Protein AF-A0A1C5AX28-F1 (afdb_monomer_lite)

Sequence (185 aa):
MPEDRDIGVVEARELLSVLYGYEPYMVCTLDAEWNLTACNYAFEQVMDTAAPQLRRPPVNMLRLVLHPRGLADRVHNIGEVHGHMLGQLRSRIRTAPTESLLALEREISAYRLSHPAMSAPRPALLPVHLWIDSVLLRLSSVAIRLGNGWDGAAVGPTLECLLPADDETRRFLLRRGTSGGDVGT

Organism: NCBI:txid121616

pLDDT: mean 85.3, std 17.87, range [34.56, 98.31]

InterPro domains:
  IPR041413 MmyB-like transcription regulator ligand binding [PF17765] (14-107)

Radius of gyration: 17.22 Å; chains: 1; bounding box: 33×53×48 Å

Foldseek 3Di:
DPPVVVVVVVVVVVVQVVQQVQPPWWKFKAAPQQFTPGTDPNNVVLQVQADVVCVPPSNHPLCQCQAPSHQQVFWPPNLAVLLQVLVVLVVSCVVPNDPSSVVVSVVSVPHDHPDHRDNDDNDPWRWTFGDDPNDTFTWTWDWDQDDDVPPPDSNGIIMITTHGPDPVNVVVSVVVRVVPPPDDD

Structure (mmCIF, N/CA/C/O backbone):
data_AF-A0A1C5AX28-F1
#
_entry.id   AF-A0A1C5AX28-F1
#
loop_
_atom_site.group_PDB
_atom_site.id
_atom_site.type_symbol
_atom_site.label_atom_id
_atom_site.label_alt_id
_atom_site.label_comp_id
_atom_site.label_asym_id
_atom_site.label_entity_id
_atom_site.label_seq_id
_atom_site.pdbx_PDB_ins_code
_atom_site.Cartn_x
_atom_site.Cartn_y
_atom_site.Cartn_z
_atom_site.occupancy
_atom_site.B_iso_or_equiv
_atom_site.auth_seq_id
_atom_site.auth_comp_id
_atom_site.auth_asym_id
_atom_site.auth_atom_id
_atom_site.pdbx_PDB_model_num
ATOM 1 N N . MET A 1 1 ? -11.382 34.338 13.162 1.00 35.38 1 MET A N 1
ATOM 2 C CA . MET A 1 1 ? -9.952 34.334 12.803 1.00 35.38 1 MET A CA 1
ATOM 3 C C . MET A 1 1 ? -9.811 33.570 11.492 1.00 35.38 1 MET A C 1
ATOM 5 O O . MET A 1 1 ? -10.209 32.413 11.484 1.00 35.38 1 MET A O 1
ATOM 9 N N . PRO A 1 2 ? -9.394 34.202 10.381 1.00 38.56 2 PRO A N 1
ATOM 10 C CA . PRO A 1 2 ? -9.333 33.563 9.059 1.00 38.56 2 PRO A CA 1
ATOM 11 C C . PRO A 1 2 ? -8.053 32.745 8.800 1.00 38.56 2 PRO A C 1
ATOM 13 O O . PRO A 1 2 ? -7.956 32.115 7.756 1.00 38.56 2 PRO A O 1
ATOM 16 N N . GLU A 1 3 ? -7.090 32.735 9.725 1.00 37.59 3 GLU A N 1
ATOM 17 C CA . GLU A 1 3 ? -5.727 32.234 9.477 1.00 37.59 3 GLU A CA 1
ATOM 18 C C . GLU A 1 3 ? -5.598 30.696 9.483 1.00 37.59 3 GLU A C 1
ATOM 20 O O . GLU A 1 3 ? -4.753 30.157 8.776 1.00 37.59 3 GLU A O 1
ATOM 25 N N . ASP A 1 4 ? -6.493 29.963 10.157 1.00 34.56 4 ASP A N 1
ATOM 26 C CA . ASP A 1 4 ? -6.453 28.485 10.194 1.00 34.56 4 ASP A CA 1
ATOM 27 C C . ASP A 1 4 ? -6.803 27.816 8.852 1.00 34.56 4 ASP A C 1
ATOM 29 O O . ASP A 1 4 ? -6.437 26.665 8.609 1.00 34.56 4 ASP A O 1
ATOM 33 N N . ARG A 1 5 ? -7.519 28.511 7.955 1.00 35.44 5 ARG A N 1
ATOM 34 C CA . ARG A 1 5 ? -7.892 27.941 6.648 1.00 35.44 5 ARG A CA 1
ATOM 35 C C . ARG A 1 5 ? -6.739 27.941 5.653 1.00 35.44 5 ARG A C 1
ATOM 37 O O . ARG A 1 5 ? -6.650 27.002 4.869 1.00 35.44 5 ARG A O 1
ATOM 44 N N . ASP A 1 6 ? -5.867 28.945 5.695 1.00 35.62 6 ASP A N 1
ATOM 45 C CA . ASP A 1 6 ? -4.734 29.032 4.769 1.00 35.62 6 ASP A CA 1
ATOM 46 C C . ASP A 1 6 ? -3.587 28.102 5.188 1.00 35.62 6 ASP A C 1
ATOM 48 O O . ASP A 1 6 ? -2.940 27.520 4.320 1.00 35.62 6 ASP A O 1
ATOM 52 N N . ILE A 1 7 ? -3.392 27.860 6.493 1.00 40.22 7 ILE A N 1
ATOM 53 C CA . ILE A 1 7 ? -2.372 26.923 7.002 1.00 40.22 7 ILE A CA 1
ATOM 54 C C . ILE A 1 7 ? -2.673 25.487 6.542 1.00 40.22 7 ILE A C 1
ATOM 56 O O . ILE A 1 7 ? -1.808 24.838 5.957 1.00 40.22 7 ILE A O 1
ATOM 60 N N . GLY A 1 8 ? -3.923 25.022 6.679 1.00 50.44 8 GLY A N 1
ATOM 61 C CA . GLY A 1 8 ? -4.314 23.684 6.213 1.00 50.44 8 GLY A CA 1
ATOM 62 C C . GLY A 1 8 ? -4.251 23.503 4.687 1.00 50.44 8 GLY A C 1
ATOM 63 O O . GLY A 1 8 ? -4.015 22.399 4.199 1.00 50.44 8 GLY A O 1
ATOM 64 N N . VAL A 1 9 ? -4.429 24.580 3.911 1.00 51.62 9 VAL A N 1
ATOM 65 C CA . VAL A 1 9 ? -4.340 24.552 2.438 1.00 51.62 9 VAL A CA 1
ATOM 66 C C . VAL A 1 9 ? -2.885 24.588 1.955 1.00 51.62 9 VAL A C 1
ATOM 68 O O . VAL A 1 9 ? -2.547 23.903 0.985 1.00 51.62 9 VAL A O 1
ATOM 71 N N . VAL A 1 10 ? -2.009 25.345 2.622 1.00 49.34 10 VAL A N 1
ATOM 72 C CA . VAL A 1 10 ? -0.570 25.380 2.312 1.00 49.34 10 VAL A CA 1
ATOM 73 C C . VAL A 1 10 ? 0.082 24.032 2.626 1.00 49.34 10 VAL A C 1
ATOM 75 O O . VAL A 1 10 ? 0.765 23.495 1.752 1.00 49.34 10 VAL A O 1
ATOM 78 N N . GLU A 1 11 ? -0.225 23.427 3.780 1.00 67.62 11 GLU A N 1
ATOM 79 C CA . GLU A 1 11 ? 0.232 22.072 4.130 1.00 67.62 11 GLU A CA 1
ATOM 80 C C . GLU A 1 11 ? -0.248 21.023 3.112 1.00 67.62 11 GLU A C 1
ATOM 82 O O . GLU A 1 11 ? 0.525 20.161 2.688 1.00 67.62 11 GLU A O 1
ATOM 87 N N . ALA A 1 12 ? -1.497 21.126 2.642 1.00 74.94 12 ALA A N 1
ATOM 88 C CA . ALA A 1 12 ? -2.027 20.229 1.616 1.00 74.94 12 ALA A CA 1
ATOM 89 C C . ALA A 1 12 ? -1.292 20.369 0.271 1.00 74.94 12 ALA A C 1
ATOM 91 O O . ALA A 1 12 ? -1.006 19.367 -0.387 1.00 74.94 12 ALA A O 1
ATOM 92 N N . ARG A 1 13 ? -0.944 21.592 -0.150 1.00 77.88 13 ARG A N 1
ATOM 93 C CA . ARG A 1 13 ? -0.223 21.827 -1.414 1.00 77.88 13 ARG A CA 1
ATOM 94 C C . ARG A 1 13 ? 1.226 21.342 -1.355 1.00 77.88 13 ARG A C 1
ATOM 96 O O . ARG A 1 13 ? 1.717 20.756 -2.323 1.00 77.88 13 ARG A O 1
ATOM 103 N N . GLU A 1 14 ? 1.916 21.595 -0.249 1.00 83.88 14 GLU A N 1
ATOM 104 C CA . GLU A 1 14 ? 3.281 21.107 -0.034 1.00 83.88 14 GLU A CA 1
ATOM 105 C C . GLU A 1 14 ? 3.310 19.581 -0.002 1.00 83.88 14 GLU A C 1
ATOM 107 O O . GLU A 1 14 ? 4.140 18.970 -0.679 1.00 83.88 14 GLU A O 1
ATOM 112 N N . LEU A 1 15 ? 2.336 18.959 0.670 1.00 85.50 15 LEU A N 1
ATOM 113 C CA . LEU A 1 15 ? 2.196 17.510 0.673 1.00 85.50 15 LEU A CA 1
ATOM 114 C C . LEU A 1 15 ? 1.981 16.951 -0.738 1.00 85.50 15 LEU A C 1
ATOM 116 O O . LEU A 1 15 ? 2.663 16.005 -1.126 1.00 85.50 15 LEU A O 1
ATOM 120 N N . LEU A 1 16 ? 1.086 17.546 -1.530 1.00 87.69 16 LEU A N 1
ATOM 121 C CA . LEU A 1 16 ? 0.880 17.136 -2.922 1.00 87.69 16 LEU A CA 1
ATOM 122 C C . LEU A 1 16 ? 2.162 17.274 -3.752 1.00 87.69 16 LEU A C 1
ATOM 124 O O . LEU A 1 16 ? 2.472 16.396 -4.550 1.00 87.69 16 LEU A O 1
ATOM 128 N N . SER A 1 17 ? 2.941 18.333 -3.529 1.00 89.44 17 SER A N 1
ATOM 129 C CA . SER A 1 17 ? 4.216 18.546 -4.227 1.00 89.44 17 SER A CA 1
ATOM 130 C C . SER A 1 17 ? 5.235 17.458 -3.879 1.00 89.44 17 SER A C 1
ATOM 132 O O . SER A 1 17 ? 5.924 16.952 -4.763 1.00 89.44 17 SER A O 1
ATOM 134 N N . VAL A 1 18 ? 5.289 17.044 -2.608 1.00 90.12 18 VAL A N 1
ATOM 135 C CA . VAL A 1 18 ? 6.092 15.895 -2.171 1.00 90.12 18 VAL A CA 1
ATOM 136 C C . VAL A 1 18 ? 5.608 14.616 -2.851 1.00 90.12 18 VAL A C 1
ATOM 138 O O . VAL A 1 18 ? 6.428 13.905 -3.422 1.00 90.12 18 VAL A O 1
ATOM 141 N N . LEU A 1 19 ? 4.301 14.337 -2.845 1.00 93.12 19 LEU A N 1
ATOM 142 C CA . LEU A 1 19 ? 3.732 13.128 -3.451 1.00 93.12 19 LEU A CA 1
ATOM 143 C C . LEU A 1 19 ? 4.041 13.033 -4.952 1.00 93.12 19 LEU A C 1
ATOM 145 O O . LEU A 1 19 ? 4.519 12.000 -5.421 1.00 93.12 19 LEU A O 1
ATOM 149 N N . TYR A 1 20 ? 3.842 14.116 -5.704 1.00 92.81 20 TYR A N 1
ATOM 150 C CA . TYR A 1 20 ? 4.175 14.147 -7.129 1.00 92.81 20 TYR A CA 1
ATOM 151 C C . TYR A 1 20 ? 5.685 14.102 -7.389 1.00 92.81 20 TYR A C 1
ATOM 153 O O . TYR A 1 20 ? 6.109 13.570 -8.410 1.00 92.81 20 TYR A O 1
ATOM 161 N N . GLY A 1 21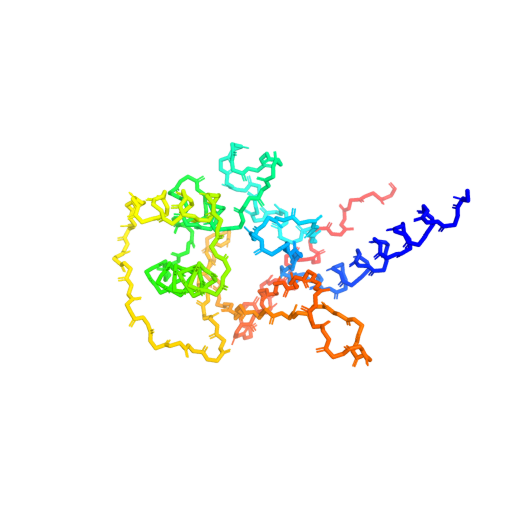 ? 6.515 14.573 -6.453 1.00 93.25 21 GLY A N 1
ATOM 162 C CA . GLY A 1 21 ? 7.972 14.443 -6.532 1.00 93.25 21 GLY A CA 1
ATOM 163 C C . GLY A 1 21 ? 8.481 12.995 -6.506 1.00 93.25 21 GLY A C 1
ATOM 164 O O . GLY A 1 21 ? 9.611 12.746 -6.924 1.00 93.25 21 GLY A O 1
ATOM 165 N N . TYR A 1 22 ? 7.665 12.038 -6.048 1.00 94.62 22 TYR A N 1
ATOM 166 C CA . TYR A 1 22 ? 7.986 10.606 -6.091 1.00 94.62 22 TYR A CA 1
ATOM 167 C C . TYR A 1 22 ? 7.623 9.932 -7.415 1.00 94.62 22 TYR A C 1
ATOM 169 O O . TYR A 1 22 ? 8.024 8.786 -7.616 1.00 94.62 22 TYR A O 1
ATOM 177 N N . GLU A 1 23 ? 6.893 10.593 -8.318 1.00 94.69 23 GLU A N 1
ATOM 178 C CA . GLU A 1 23 ? 6.564 10.011 -9.621 1.00 94.69 23 GLU A CA 1
ATOM 179 C C . GLU A 1 23 ? 7.842 9.577 -10.373 1.00 94.69 23 GLU A C 1
ATOM 181 O O . GLU A 1 23 ? 8.846 10.297 -10.366 1.00 94.69 23 GLU A O 1
ATOM 186 N N . PRO A 1 24 ? 7.849 8.399 -11.030 1.00 95.9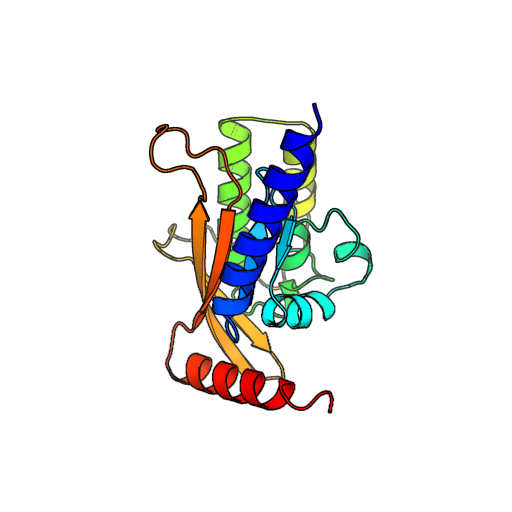4 24 PRO A N 1
ATOM 187 C CA . PRO A 1 24 ? 6.732 7.471 -11.245 1.00 95.94 24 PRO A CA 1
ATOM 188 C C . PRO A 1 24 ? 6.630 6.336 -10.212 1.00 95.94 24 PRO A C 1
ATOM 190 O O . PRO A 1 24 ? 6.077 5.270 -10.494 1.00 95.94 24 PRO A O 1
ATOM 193 N N . TYR A 1 25 ? 7.224 6.503 -9.032 1.00 96.56 25 TYR A N 1
ATOM 194 C CA . TYR A 1 25 ? 7.082 5.552 -7.935 1.00 96.56 25 TYR A CA 1
ATOM 195 C C . TYR A 1 25 ? 5.790 5.823 -7.176 1.00 96.56 25 TYR A C 1
ATOM 197 O O . TYR A 1 25 ? 5.351 6.961 -7.056 1.00 96.56 25 TYR A O 1
ATOM 205 N N . MET A 1 26 ? 5.169 4.770 -6.658 1.00 97.19 26 MET A N 1
ATOM 206 C CA . MET A 1 26 ? 3.890 4.899 -5.968 1.00 97.19 26 MET A CA 1
ATOM 207 C C . MET A 1 26 ? 4.114 5.437 -4.558 1.00 97.19 26 MET A C 1
ATOM 209 O O . MET A 1 26 ? 4.931 4.897 -3.805 1.00 97.19 26 MET A O 1
ATOM 213 N N . VAL A 1 27 ? 3.356 6.466 -4.191 1.00 97.00 27 VAL A N 1
ATOM 214 C CA . VAL A 1 27 ? 3.376 7.013 -2.837 1.00 97.00 27 VAL A CA 1
ATOM 215 C C . VAL A 1 27 ? 1.995 7.493 -2.408 1.00 97.00 27 VAL A C 1
ATOM 217 O O . VAL A 1 27 ? 1.205 8.005 -3.206 1.00 97.00 27 VAL A O 1
ATOM 220 N N . CYS A 1 28 ? 1.707 7.349 -1.121 1.00 95.88 28 CYS A N 1
ATOM 221 C CA . CYS A 1 28 ? 0.507 7.899 -0.516 1.00 95.88 28 CYS A CA 1
ATOM 222 C C . CYS A 1 28 ? 0.719 8.325 0.932 1.00 95.88 28 CYS A C 1
ATOM 224 O O . CYS A 1 28 ? 1.677 7.904 1.575 1.00 95.88 28 CYS A O 1
ATOM 226 N N . THR A 1 29 ? -0.214 9.102 1.471 1.00 95.75 29 THR A N 1
ATOM 227 C CA . THR A 1 29 ? -0.307 9.383 2.900 1.00 95.75 29 THR A CA 1
ATOM 228 C C . THR A 1 29 ? -1.478 8.675 3.554 1.00 95.75 29 THR A C 1
ATOM 230 O O . THR A 1 29 ? -2.569 8.576 2.991 1.00 95.75 29 THR A O 1
ATOM 233 N N . LEU A 1 30 ? -1.244 8.219 4.781 1.00 94.19 30 LEU A N 1
ATOM 234 C CA . LEU A 1 30 ? -2.193 7.495 5.612 1.00 94.19 30 LEU A CA 1
ATOM 235 C C . LEU A 1 30 ? -2.372 8.190 6.962 1.00 94.19 30 LEU A C 1
ATOM 237 O O . LEU A 1 30 ? -1.402 8.673 7.555 1.00 94.19 30 LEU A O 1
ATOM 241 N N . ASP A 1 31 ? -3.597 8.188 7.479 1.00 91.12 31 ASP A N 1
ATOM 242 C CA . ASP A 1 31 ? -3.873 8.556 8.866 1.00 91.12 31 ASP A CA 1
ATOM 243 C C . ASP A 1 31 ? -3.452 7.445 9.859 1.00 91.12 31 ASP A C 1
ATOM 245 O O . ASP A 1 31 ? -2.845 6.430 9.504 1.00 91.12 31 ASP A O 1
ATOM 249 N N . ALA A 1 32 ? -3.762 7.636 11.145 1.00 86.88 32 ALA A N 1
ATOM 250 C CA . ALA A 1 32 ? -3.421 6.682 12.202 1.00 86.88 32 ALA A CA 1
ATOM 251 C C . ALA A 1 32 ? -4.222 5.360 12.165 1.00 86.88 32 ALA A C 1
ATOM 253 O O . ALA A 1 32 ? -3.860 4.426 12.885 1.00 86.88 32 ALA A O 1
ATOM 254 N N . GLU A 1 33 ? -5.290 5.284 11.366 1.00 90.88 33 GLU A N 1
ATOM 255 C CA . GLU A 1 33 ? -6.139 4.104 11.154 1.00 90.88 33 GLU A CA 1
ATOM 256 C C . GLU A 1 33 ? -5.964 3.505 9.744 1.00 90.88 33 GLU A C 1
ATOM 258 O O . GLU A 1 33 ? -6.761 2.664 9.321 1.00 90.88 33 GLU A O 1
ATOM 263 N N . TRP A 1 34 ? -4.882 3.869 9.042 1.00 95.06 34 TRP A N 1
ATOM 264 C CA . TRP A 1 34 ? -4.566 3.431 7.677 1.00 95.06 34 TRP A CA 1
ATOM 265 C C . TRP A 1 34 ? -5.564 3.902 6.610 1.00 95.06 34 TRP A C 1
ATOM 267 O O . TRP A 1 34 ? -5.646 3.294 5.540 1.00 95.06 34 TRP A O 1
ATOM 277 N N . ASN A 1 35 ? -6.319 4.973 6.850 1.00 95.38 35 ASN A N 1
ATOM 278 C CA . ASN A 1 35 ? -7.127 5.576 5.795 1.00 95.38 35 ASN A CA 1
ATOM 279 C C . ASN A 1 35 ? -6.263 6.494 4.934 1.00 95.38 35 ASN A C 1
ATOM 281 O O . ASN A 1 35 ? -5.484 7.298 5.444 1.00 95.38 35 ASN A O 1
ATOM 285 N N . LEU A 1 36 ? -6.423 6.361 3.622 1.00 95.31 36 LEU A N 1
ATOM 286 C CA . LEU A 1 36 ? -5.784 7.186 2.613 1.00 95.31 36 LEU A CA 1
ATOM 287 C C . LEU A 1 36 ? -6.237 8.639 2.765 1.00 95.31 36 LEU A C 1
ATOM 289 O O . LEU A 1 36 ? -7.436 8.920 2.717 1.00 95.31 36 LEU A O 1
ATOM 293 N N . THR A 1 37 ? -5.280 9.550 2.924 1.00 93.75 37 THR A N 1
ATOM 294 C CA . THR A 1 37 ? -5.542 10.996 2.981 1.00 93.75 37 THR A CA 1
ATOM 295 C C . THR A 1 37 ? -5.160 11.705 1.685 1.00 93.75 37 THR A C 1
ATOM 297 O O . THR A 1 37 ? -5.833 12.657 1.303 1.00 93.75 37 THR A O 1
ATOM 300 N N . ALA A 1 38 ? -4.127 11.225 0.988 1.00 93.50 38 ALA A N 1
ATOM 301 C CA . ALA A 1 38 ? -3.726 11.667 -0.346 1.00 93.50 38 ALA A CA 1
ATOM 302 C C . ALA A 1 38 ? -2.827 10.609 -1.009 1.00 93.50 38 ALA A C 1
ATOM 304 O O . ALA A 1 38 ? -2.245 9.762 -0.330 1.00 93.50 38 ALA A O 1
ATOM 305 N N . CYS A 1 39 ? -2.686 10.654 -2.330 1.00 95.44 39 CYS A N 1
ATOM 306 C CA . CYS A 1 39 ? -1.766 9.806 -3.086 1.00 95.44 39 CYS A CA 1
ATOM 307 C C . CYS A 1 39 ? -1.322 10.483 -4.380 1.00 95.44 39 CYS A C 1
ATOM 309 O O . CYS A 1 39 ? -1.924 11.470 -4.798 1.00 95.44 39 CYS A O 1
ATOM 311 N N . ASN A 1 40 ? -0.252 9.972 -4.987 1.00 95.94 40 ASN A N 1
ATOM 312 C CA . ASN A 1 40 ? 0.157 10.395 -6.321 1.00 95.94 40 ASN A CA 1
ATOM 313 C C . ASN A 1 40 ? -0.544 9.584 -7.424 1.00 95.94 40 ASN A C 1
ATOM 315 O O . ASN A 1 40 ? -1.215 8.582 -7.160 1.00 95.94 40 ASN A O 1
ATOM 319 N N . TYR A 1 41 ? -0.362 10.008 -8.671 1.00 95.12 41 TYR A N 1
ATOM 320 C CA . TYR A 1 41 ? -1.027 9.428 -9.834 1.00 95.12 41 TYR A CA 1
ATOM 321 C C . TYR A 1 41 ? -0.588 7.980 -10.100 1.00 95.12 41 TYR A C 1
ATOM 323 O O . TYR A 1 41 ? -1.410 7.136 -10.467 1.00 95.12 41 TYR A O 1
ATOM 331 N N . ALA A 1 42 ? 0.686 7.643 -9.877 1.00 95.56 42 ALA A N 1
ATOM 332 C CA . ALA A 1 42 ? 1.154 6.258 -9.962 1.00 95.56 42 ALA A CA 1
ATOM 333 C C . ALA A 1 42 ? 0.397 5.333 -8.997 1.00 95.56 42 ALA A C 1
ATOM 335 O O . ALA A 1 42 ? 0.012 4.223 -9.376 1.00 95.56 42 ALA A O 1
ATOM 336 N N . PHE A 1 43 ? 0.164 5.779 -7.760 1.00 96.50 43 PHE A N 1
ATOM 337 C CA . PHE A 1 43 ? -0.598 5.009 -6.781 1.00 96.50 43 PHE A CA 1
ATOM 338 C C . PHE A 1 43 ? -2.080 4.902 -7.173 1.00 96.50 43 PHE A C 1
ATOM 340 O O . PHE A 1 43 ? -2.653 3.812 -7.094 1.00 96.50 43 PHE A O 1
ATOM 347 N N . GLU A 1 44 ? -2.693 5.992 -7.649 1.00 94.94 44 GLU A N 1
ATOM 348 C CA . GLU A 1 44 ? -4.088 6.000 -8.118 1.00 94.94 44 GLU A CA 1
ATOM 349 C C . GLU A 1 44 ? -4.337 4.973 -9.225 1.00 94.94 44 GLU A C 1
ATOM 351 O O . GLU A 1 44 ? -5.287 4.196 -9.138 1.00 94.94 44 GLU A O 1
ATOM 356 N N . GLN A 1 45 ? -3.439 4.885 -10.210 1.00 94.62 45 GLN A N 1
ATOM 357 C CA . GLN A 1 45 ? -3.552 3.907 -11.296 1.00 94.62 45 GLN A CA 1
ATOM 358 C C . GLN A 1 45 ? -3.589 2.460 -10.794 1.00 94.62 45 GLN A C 1
ATOM 360 O O . GLN A 1 45 ? -4.313 1.632 -11.345 1.00 94.62 45 GLN A O 1
ATOM 365 N N . VAL A 1 46 ? -2.810 2.132 -9.758 1.00 94.62 46 VAL A N 1
ATOM 366 C CA . VAL A 1 46 ? -2.841 0.796 -9.149 1.00 94.62 46 VAL A CA 1
ATOM 367 C C . VAL A 1 46 ? -4.116 0.609 -8.342 1.00 94.62 46 VAL A C 1
ATOM 369 O O . VAL A 1 46 ? -4.771 -0.429 -8.467 1.00 94.62 46 VAL A O 1
ATOM 372 N N . MET A 1 47 ? -4.502 1.611 -7.554 1.00 95.38 47 MET A N 1
ATOM 373 C CA . MET A 1 47 ? -5.732 1.588 -6.771 1.00 95.38 47 MET A CA 1
ATOM 374 C C . MET A 1 47 ? -6.956 1.344 -7.660 1.00 95.38 47 MET A C 1
ATOM 376 O O . MET A 1 47 ? -7.787 0.509 -7.307 1.00 95.38 47 MET A O 1
ATOM 380 N N . ASP A 1 48 ? -7.045 1.983 -8.829 1.00 95.19 48 ASP A N 1
ATOM 381 C CA . ASP A 1 48 ? -8.168 1.884 -9.776 1.00 95.19 48 ASP A CA 1
ATOM 382 C C . ASP A 1 48 ? -8.467 0.477 -10.278 1.00 95.19 48 ASP A C 1
ATOM 384 O O . ASP A 1 48 ? -9.581 0.176 -10.720 1.00 95.19 48 ASP A O 1
ATOM 388 N N . THR A 1 49 ? -7.500 -0.417 -10.128 1.00 94.19 49 THR A N 1
ATOM 389 C CA . THR A 1 49 ? -7.652 -1.820 -10.468 1.00 94.19 49 THR A CA 1
ATOM 390 C C . THR A 1 49 ? -8.416 -2.643 -9.419 1.00 94.19 49 THR A C 1
ATOM 392 O O . THR A 1 49 ? -8.747 -3.804 -9.686 1.00 94.19 49 THR A O 1
ATOM 395 N N . ALA A 1 50 ? -8.700 -2.065 -8.245 1.00 96.62 50 ALA A N 1
ATOM 396 C CA . ALA A 1 50 ? -9.489 -2.659 -7.170 1.00 96.62 50 ALA A CA 1
ATOM 397 C C . ALA A 1 50 ? -11.001 -2.412 -7.338 1.00 96.62 50 ALA A C 1
ATOM 399 O O . ALA A 1 50 ? -11.454 -1.463 -7.995 1.00 96.62 50 ALA A O 1
ATOM 400 N N . ALA A 1 51 ? -11.813 -3.249 -6.684 1.00 96.81 51 ALA A N 1
ATOM 401 C CA . ALA A 1 51 ? -13.267 -3.119 -6.719 1.00 96.81 51 ALA A CA 1
ATOM 402 C C . ALA A 1 51 ? -13.737 -1.725 -6.241 1.00 96.81 51 ALA A C 1
ATOM 404 O O . ALA A 1 51 ? -13.222 -1.218 -5.241 1.00 96.81 51 ALA A O 1
ATOM 405 N N . PRO A 1 52 ? -14.754 -1.111 -6.885 1.00 96.19 52 PRO A N 1
ATOM 406 C CA . PRO A 1 52 ? -15.183 0.258 -6.579 1.00 96.19 52 PRO A CA 1
ATOM 407 C C . PRO A 1 52 ? -15.534 0.508 -5.109 1.00 96.19 52 PRO A C 1
ATOM 409 O O . PRO A 1 52 ? -15.359 1.614 -4.614 1.00 96.19 52 PRO A O 1
ATOM 412 N N . GLN A 1 53 ? -16.024 -0.506 -4.391 1.00 95.56 53 GLN A N 1
ATOM 413 C CA . GLN A 1 53 ? -16.389 -0.384 -2.977 1.00 95.56 53 GLN A CA 1
ATOM 414 C C . GLN A 1 53 ? -15.171 -0.158 -2.071 1.00 95.56 53 GLN A C 1
ATOM 416 O O . GLN A 1 53 ? -15.325 0.436 -1.013 1.00 95.56 53 GLN A O 1
ATOM 421 N N . LEU A 1 54 ? -13.980 -0.599 -2.490 1.00 96.69 54 LEU A N 1
ATOM 422 C CA . LEU A 1 54 ? -12.723 -0.409 -1.757 1.00 96.69 54 LEU A CA 1
ATOM 423 C C . LEU A 1 54 ? -12.064 0.944 -2.053 1.00 96.69 54 LEU A C 1
ATOM 425 O O . LEU A 1 54 ? -11.146 1.334 -1.344 1.00 96.69 54 LEU A O 1
ATOM 429 N N . ARG A 1 55 ? -12.538 1.654 -3.085 1.00 95.38 55 ARG A N 1
ATOM 430 C CA . ARG A 1 55 ? -12.045 2.973 -3.511 1.00 95.38 55 ARG A CA 1
ATOM 431 C C . ARG A 1 55 ? -12.930 4.134 -3.056 1.00 95.38 55 ARG A C 1
ATOM 433 O O . ARG A 1 55 ? -12.634 5.287 -3.344 1.00 95.38 55 ARG A O 1
ATOM 440 N N . ARG A 1 56 ? -14.039 3.849 -2.364 1.00 92.44 56 ARG A N 1
ATOM 441 C CA . ARG A 1 56 ? -14.913 4.887 -1.803 1.00 92.44 56 ARG A CA 1
ATOM 442 C C . ARG A 1 56 ? -14.332 5.390 -0.481 1.00 92.44 56 ARG A C 1
ATOM 444 O O . ARG A 1 56 ? -14.020 4.554 0.365 1.00 92.44 56 ARG A O 1
ATOM 451 N N . PRO A 1 57 ? -14.229 6.714 -0.274 1.00 91.00 57 PRO A N 1
ATOM 452 C CA . PRO A 1 57 ? -13.785 7.257 0.999 1.00 91.00 57 PRO A CA 1
ATOM 453 C C . PRO A 1 57 ? -14.660 6.791 2.180 1.00 91.00 57 PRO A C 1
ATOM 455 O O . PRO A 1 57 ? -15.885 6.732 2.033 1.00 91.00 57 PRO A O 1
ATOM 458 N N . PRO A 1 58 ? -14.059 6.509 3.351 1.00 92.56 58 PRO A N 1
ATOM 459 C CA . PRO A 1 58 ? -12.614 6.432 3.580 1.00 92.56 58 PRO A CA 1
ATOM 460 C C . PRO A 1 58 ? -11.997 5.182 2.923 1.00 92.56 58 PRO A C 1
ATOM 462 O O . PRO A 1 58 ? -12.434 4.056 3.162 1.00 92.56 58 PRO A O 1
ATOM 465 N N . VAL A 1 59 ? -10.950 5.379 2.113 1.00 96.62 59 VAL A N 1
ATOM 466 C CA . VAL A 1 59 ? -10.206 4.278 1.482 1.00 96.62 59 VAL A CA 1
ATOM 467 C C . VAL A 1 59 ? -9.213 3.734 2.496 1.00 96.62 59 VAL A C 1
ATOM 469 O O . VAL A 1 59 ? -8.209 4.374 2.789 1.00 96.62 59 VAL A O 1
ATOM 472 N N . ASN A 1 60 ? -9.485 2.560 3.058 1.00 97.62 60 ASN A N 1
ATOM 473 C CA . ASN A 1 60 ? -8.591 1.948 4.036 1.00 97.62 60 ASN A CA 1
ATOM 474 C C . ASN A 1 60 ? -7.527 1.086 3.339 1.00 97.62 60 ASN A C 1
ATOM 476 O O . ASN A 1 60 ? -7.868 0.109 2.669 1.00 97.62 60 ASN A O 1
ATOM 480 N N . MET A 1 61 ? -6.247 1.413 3.530 1.00 97.38 61 MET A N 1
ATOM 481 C CA . MET A 1 61 ? -5.113 0.741 2.885 1.00 97.38 61 MET A CA 1
ATOM 482 C C . MET A 1 61 ? -5.078 -0.763 3.179 1.00 97.38 61 MET A C 1
ATOM 484 O O . MET A 1 61 ? -4.835 -1.563 2.278 1.00 97.38 61 MET A O 1
ATOM 488 N N . LEU A 1 62 ? -5.377 -1.177 4.416 1.00 97.31 62 LEU A N 1
ATOM 489 C CA . LEU A 1 62 ? -5.381 -2.597 4.777 1.00 97.31 62 LEU A CA 1
ATOM 490 C C . LEU A 1 62 ? -6.455 -3.361 3.994 1.00 97.31 62 LEU A C 1
ATOM 492 O O . LEU A 1 62 ? -6.205 -4.462 3.507 1.00 97.31 62 LEU A O 1
ATOM 496 N N . ARG A 1 63 ? -7.641 -2.768 3.817 1.00 97.88 63 ARG A N 1
ATOM 497 C CA . ARG A 1 63 ? -8.695 -3.351 2.974 1.00 97.88 63 ARG A CA 1
ATOM 498 C C . ARG A 1 63 ? -8.295 -3.343 1.502 1.00 97.88 63 ARG A C 1
ATOM 500 O O . ARG A 1 63 ? -8.465 -4.358 0.836 1.00 97.88 63 ARG A O 1
ATOM 507 N N . LEU A 1 64 ? -7.747 -2.236 1.004 1.00 97.75 64 LEU A N 1
ATOM 508 C CA . LEU A 1 64 ? -7.319 -2.107 -0.388 1.00 97.75 64 LEU A CA 1
ATOM 509 C C . LEU A 1 64 ? -6.302 -3.194 -0.764 1.00 97.75 64 LEU A C 1
ATOM 511 O O . LEU A 1 64 ? -6.463 -3.844 -1.794 1.00 97.75 64 LEU A O 1
ATOM 515 N N . VAL A 1 65 ? -5.299 -3.428 0.085 1.00 96.88 65 VAL A N 1
ATOM 516 C CA . VAL A 1 65 ? -4.215 -4.380 -0.192 1.00 96.88 65 VAL A CA 1
ATOM 517 C C . VAL A 1 65 ? -4.628 -5.829 0.072 1.00 96.88 65 VAL A C 1
ATOM 519 O O . VAL A 1 65 ? -4.310 -6.701 -0.731 1.00 96.88 65 VAL A O 1
ATOM 522 N N . LEU A 1 66 ? -5.336 -6.106 1.172 1.00 96.69 66 LEU A N 1
ATOM 523 C CA . LEU A 1 66 ? -5.539 -7.480 1.658 1.00 96.69 66 LEU A CA 1
ATOM 524 C C . LEU A 1 66 ? -6.867 -8.112 1.234 1.00 96.69 66 LEU A C 1
ATOM 526 O O . LEU A 1 66 ? -7.007 -9.334 1.301 1.00 96.69 66 LEU A O 1
ATOM 530 N N . HIS A 1 67 ? -7.857 -7.317 0.827 1.00 96.12 67 HIS A N 1
ATOM 531 C CA . HIS A 1 67 ? -9.149 -7.859 0.423 1.00 96.12 67 HIS A CA 1
ATOM 532 C C . HIS A 1 67 ? -9.008 -8.623 -0.915 1.00 96.12 67 HIS A C 1
ATOM 534 O O . HIS A 1 67 ? -8.367 -8.107 -1.831 1.00 96.12 67 HIS A O 1
ATOM 540 N N . PRO A 1 68 ? -9.662 -9.791 -1.107 1.00 93.88 68 PRO A N 1
ATOM 541 C CA . PRO A 1 68 ? -9.581 -10.566 -2.357 1.00 93.88 68 PRO A CA 1
ATOM 542 C C . PRO A 1 68 ? -9.984 -9.775 -3.612 1.00 93.88 68 PRO A C 1
ATOM 544 O O . PRO A 1 68 ? -9.329 -9.816 -4.638 1.00 93.88 68 PRO A O 1
ATOM 547 N N . ARG A 1 69 ? -11.042 -8.961 -3.506 1.00 94.94 69 ARG A N 1
ATOM 548 C CA . ARG A 1 69 ? -11.463 -7.993 -4.548 1.00 94.94 69 ARG A CA 1
ATOM 549 C C . ARG A 1 69 ? -10.647 -6.682 -4.596 1.00 94.94 69 ARG A C 1
ATOM 551 O O . ARG A 1 69 ? -11.059 -5.736 -5.267 1.00 94.94 69 ARG A O 1
ATOM 558 N N . GLY A 1 70 ? -9.585 -6.587 -3.804 1.00 96.25 70 GLY A N 1
ATOM 559 C CA . GLY A 1 70 ? -8.656 -5.463 -3.748 1.00 96.25 70 GLY A CA 1
ATOM 560 C C . GLY A 1 70 ? -7.425 -5.745 -4.601 1.00 96.25 70 GLY A C 1
ATOM 561 O O . GLY A 1 70 ? -7.545 -6.111 -5.768 1.00 96.25 70 GLY A O 1
ATOM 562 N N . LEU A 1 71 ? -6.245 -5.589 -4.006 1.00 96.00 71 LEU A N 1
ATOM 563 C CA . LEU A 1 71 ? -4.962 -5.875 -4.649 1.00 96.00 71 LEU A CA 1
ATOM 564 C C . LEU A 1 71 ? -4.394 -7.252 -4.282 1.00 96.00 71 LEU A C 1
ATOM 566 O O . LEU A 1 71 ? -3.362 -7.626 -4.831 1.00 96.00 71 LEU A O 1
ATOM 570 N N . ALA A 1 72 ? -5.047 -8.019 -3.404 1.00 95.62 72 ALA A N 1
ATOM 571 C CA . ALA A 1 72 ? -4.495 -9.261 -2.858 1.00 95.62 72 ALA A CA 1
ATOM 572 C C . ALA A 1 72 ? -4.053 -10.260 -3.942 1.00 95.62 72 ALA A C 1
ATOM 574 O O . ALA A 1 72 ? -2.954 -10.800 -3.861 1.00 95.62 72 ALA A O 1
ATOM 575 N N . ASP A 1 73 ? -4.855 -10.438 -4.996 1.00 93.19 73 ASP A N 1
ATOM 576 C CA . ASP A 1 73 ? -4.540 -11.348 -6.108 1.00 93.19 73 ASP A CA 1
ATOM 577 C C . ASP A 1 73 ? -3.420 -10.832 -7.031 1.00 93.19 73 ASP A C 1
ATOM 579 O O . ASP A 1 73 ? -2.849 -11.594 -7.811 1.00 93.19 73 ASP A O 1
ATOM 583 N N . ARG A 1 74 ? -3.070 -9.544 -6.938 1.00 95.12 74 ARG A N 1
ATOM 584 C CA . ARG A 1 74 ? -1.935 -8.945 -7.658 1.00 95.12 74 ARG A CA 1
ATOM 585 C C . ARG A 1 74 ? -0.634 -9.005 -6.868 1.00 95.12 74 ARG A C 1
ATOM 587 O O . ARG A 1 74 ? 0.430 -8.822 -7.458 1.00 95.12 74 ARG A O 1
ATOM 594 N N . VAL A 1 75 ? -0.697 -9.240 -5.561 1.00 96.31 75 VAL A N 1
ATOM 595 C CA . VAL A 1 75 ? 0.483 -9.334 -4.702 1.00 96.31 75 VAL A CA 1
ATOM 596 C C . VAL A 1 75 ? 0.947 -10.788 -4.670 1.00 96.31 75 VAL A C 1
ATOM 598 O O . VAL A 1 75 ? 0.352 -11.643 -4.020 1.00 96.31 75 VAL A O 1
ATOM 601 N N . HIS A 1 76 ? 2.041 -11.084 -5.366 1.00 96.12 76 HIS A N 1
ATOM 602 C CA . HIS A 1 76 ? 2.571 -12.440 -5.478 1.00 96.12 76 HIS A CA 1
ATOM 603 C C . HIS A 1 76 ? 2.959 -13.030 -4.111 1.00 96.12 76 HIS A C 1
ATOM 605 O O . HIS A 1 76 ? 2.655 -14.188 -3.835 1.00 96.12 76 HIS A O 1
ATOM 611 N N . ASN A 1 77 ? 3.564 -12.229 -3.227 1.00 95.12 77 ASN A N 1
ATOM 612 C CA . ASN A 1 77 ? 3.940 -12.626 -1.866 1.00 95.12 77 ASN A CA 1
ATOM 613 C C . ASN A 1 77 ? 2.892 -12.217 -0.806 1.00 95.12 77 ASN A C 1
ATOM 615 O O . ASN A 1 77 ? 3.246 -11.809 0.301 1.00 95.12 77 ASN A O 1
ATOM 619 N N . ILE A 1 78 ? 1.590 -12.328 -1.115 1.00 95.25 78 ILE A N 1
ATOM 620 C CA . ILE A 1 78 ? 0.502 -11.841 -0.241 1.00 95.25 78 ILE A CA 1
ATOM 621 C C . ILE A 1 78 ? 0.544 -12.402 1.188 1.00 95.25 78 ILE A C 1
ATOM 623 O O . ILE A 1 78 ? 0.183 -11.698 2.127 1.00 95.25 78 ILE A O 1
ATOM 627 N N . GLY A 1 79 ? 1.022 -13.635 1.383 1.00 92.50 79 GLY A N 1
ATOM 628 C CA . GLY A 1 79 ? 1.147 -14.236 2.714 1.00 92.50 79 GLY A CA 1
ATOM 629 C C . GLY A 1 79 ? 2.093 -13.460 3.641 1.00 92.50 79 GLY A C 1
ATOM 630 O O . GLY A 1 79 ? 1.799 -13.299 4.827 1.00 92.50 79 GLY A O 1
ATOM 631 N N . GLU A 1 80 ? 3.197 -12.933 3.106 1.00 92.62 80 GLU A N 1
ATOM 632 C CA . GLU A 1 80 ? 4.157 -12.107 3.851 1.00 92.62 80 GLU A CA 1
ATOM 633 C C . GLU A 1 80 ? 3.583 -10.716 4.138 1.00 92.62 80 GLU A C 1
ATOM 635 O O . GLU A 1 80 ? 3.634 -10.241 5.276 1.00 92.62 80 GLU A O 1
ATOM 640 N N . VAL A 1 81 ? 2.982 -10.090 3.119 1.00 94.62 81 VAL A N 1
ATOM 641 C CA . VAL A 1 81 ? 2.374 -8.755 3.224 1.00 94.62 81 VAL A CA 1
ATOM 642 C C . VAL A 1 81 ? 1.232 -8.756 4.241 1.00 94.62 81 VAL A C 1
ATOM 644 O O . VAL A 1 81 ? 1.190 -7.897 5.124 1.00 94.62 81 VAL A O 1
ATOM 647 N N . HIS A 1 82 ? 0.347 -9.757 4.184 1.00 94.25 82 HIS A N 1
ATOM 648 C CA . HIS A 1 82 ? -0.753 -9.916 5.137 1.00 94.25 82 HIS A CA 1
ATOM 649 C C . HIS A 1 82 ? -0.247 -10.106 6.563 1.00 94.25 82 HIS A C 1
ATOM 651 O O . HIS A 1 82 ? -0.663 -9.367 7.457 1.00 94.25 82 HIS A O 1
ATOM 657 N N . GLY A 1 83 ? 0.696 -11.030 6.777 1.00 92.00 83 GLY A N 1
ATOM 658 C CA . GLY A 1 83 ? 1.261 -11.285 8.102 1.00 92.00 83 GLY A CA 1
ATOM 659 C C . GLY A 1 83 ? 1.915 -10.043 8.713 1.00 92.00 83 GLY A C 1
ATOM 660 O O . GLY A 1 83 ? 1.700 -9.737 9.890 1.00 92.00 83 GLY A O 1
ATOM 661 N N . HIS A 1 84 ? 2.656 -9.280 7.904 1.00 92.12 84 HIS A N 1
ATOM 662 C CA . HIS A 1 84 ? 3.276 -8.030 8.332 1.00 92.12 84 HIS A CA 1
ATOM 663 C C . HIS A 1 84 ? 2.234 -6.967 8.710 1.00 92.12 84 HIS A C 1
ATOM 665 O O . HIS A 1 84 ? 2.271 -6.431 9.821 1.00 92.12 84 HIS A O 1
ATOM 671 N N . MET A 1 85 ? 1.284 -6.681 7.816 1.00 93.38 85 MET A N 1
ATOM 672 C CA . MET A 1 85 ? 0.251 -5.662 8.024 1.00 93.38 85 MET A CA 1
ATOM 673 C C . MET A 1 85 ? -0.671 -5.994 9.206 1.00 93.38 85 MET A C 1
ATOM 675 O O . MET A 1 85 ? -0.932 -5.137 10.053 1.00 93.38 85 MET A O 1
ATOM 679 N N . LEU A 1 86 ? -1.096 -7.254 9.337 1.00 93.75 86 LEU A N 1
ATOM 680 C CA . LEU A 1 86 ? -1.887 -7.718 10.478 1.00 93.75 86 LEU A CA 1
ATOM 681 C C . LEU A 1 86 ? -1.088 -7.631 11.788 1.00 93.75 86 LEU A C 1
ATOM 683 O O . LEU A 1 86 ? -1.629 -7.267 12.833 1.00 93.75 86 LEU A O 1
ATOM 687 N N . GLY A 1 87 ? 0.217 -7.913 11.741 1.00 92.19 87 GLY A N 1
ATOM 688 C CA . GLY A 1 87 ? 1.126 -7.721 12.868 1.00 92.19 87 GLY A CA 1
ATOM 689 C C . GLY A 1 87 ? 1.215 -6.261 13.326 1.00 92.19 87 GLY A C 1
ATOM 690 O O . GLY A 1 87 ? 1.190 -6.004 14.536 1.00 92.19 87 GLY A O 1
ATOM 691 N N . GLN A 1 88 ? 1.275 -5.312 12.384 1.00 91.12 88 GLN A N 1
ATOM 692 C CA . GLN A 1 88 ? 1.242 -3.875 12.677 1.00 91.12 88 GLN A CA 1
ATOM 693 C C . GLN A 1 88 ? -0.099 -3.452 13.293 1.00 91.12 88 GLN A C 1
ATOM 695 O O . GLN A 1 88 ? -0.103 -2.831 14.359 1.00 91.12 88 GLN A O 1
ATOM 700 N N . LEU A 1 89 ? -1.225 -3.867 12.702 1.00 94.62 89 LEU A N 1
ATOM 701 C CA . LEU A 1 89 ? -2.568 -3.589 13.220 1.00 94.62 89 LEU A CA 1
ATOM 702 C C . LEU A 1 89 ? -2.740 -4.104 14.656 1.00 94.62 89 LEU A C 1
ATOM 704 O O . LEU A 1 89 ? -3.120 -3.354 15.554 1.00 94.62 89 LEU A O 1
ATOM 708 N N . ARG A 1 90 ? -2.371 -5.364 14.912 1.00 94.50 90 ARG A N 1
ATOM 709 C CA . ARG A 1 90 ? -2.409 -5.951 16.261 1.00 94.50 90 ARG A CA 1
ATOM 710 C C . ARG A 1 90 ? -1.506 -5.210 17.239 1.00 94.50 90 ARG A C 1
ATOM 712 O O . ARG A 1 90 ? -1.847 -5.082 18.411 1.00 94.50 90 ARG A O 1
ATOM 719 N N . SER A 1 91 ? -0.350 -4.726 16.784 1.00 91.81 91 SER A N 1
ATOM 720 C CA . SER A 1 91 ? 0.524 -3.897 17.616 1.00 91.81 91 SER A CA 1
ATOM 721 C C . SER A 1 91 ? -0.131 -2.574 17.983 1.00 91.81 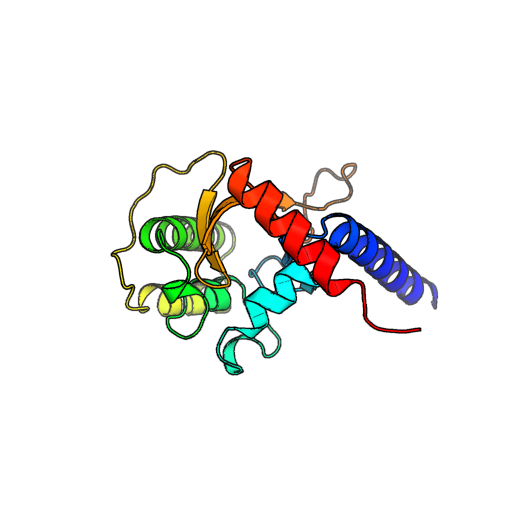91 SER A C 1
ATOM 723 O O . SER A 1 91 ? -0.090 -2.189 19.148 1.00 91.81 91 SER A O 1
ATOM 725 N N . ARG A 1 92 ? -0.783 -1.915 17.020 1.00 91.62 92 ARG A N 1
ATOM 726 C CA . ARG A 1 92 ? -1.515 -0.672 17.255 1.00 91.62 92 ARG A CA 1
ATOM 727 C C . ARG A 1 92 ? -2.666 -0.869 18.236 1.00 91.62 92 ARG A C 1
ATOM 729 O O . ARG A 1 92 ? -2.766 -0.087 19.173 1.00 91.62 92 ARG A O 1
ATOM 736 N N . ILE A 1 93 ? -3.449 -1.939 18.087 1.00 95.00 93 ILE A N 1
ATOM 737 C CA . ILE A 1 93 ? -4.537 -2.293 19.014 1.00 95.00 93 ILE A CA 1
ATOM 738 C C . ILE A 1 93 ? -4.016 -2.473 20.443 1.00 95.00 93 ILE A C 1
ATOM 740 O O . ILE A 1 93 ? -4.643 -1.991 21.378 1.00 95.00 93 ILE A O 1
ATOM 744 N N . ARG A 1 94 ? -2.857 -3.121 20.638 1.00 95.38 94 ARG A N 1
ATOM 745 C CA . ARG A 1 94 ? -2.278 -3.281 21.985 1.00 95.38 94 ARG A CA 1
ATOM 746 C C . ARG A 1 94 ? -1.908 -1.950 22.641 1.00 95.38 94 ARG A C 1
ATOM 748 O O . ARG A 1 94 ? -1.986 -1.849 23.858 1.00 95.38 94 ARG A O 1
ATOM 755 N N . THR A 1 95 ? -1.470 -0.963 21.861 1.00 91.75 95 THR A N 1
ATOM 756 C CA . THR A 1 95 ? -1.032 0.340 22.386 1.00 91.75 95 THR A CA 1
ATOM 757 C C . THR A 1 95 ? -2.184 1.336 22.527 1.00 91.75 95 THR A C 1
ATOM 759 O O . THR A 1 95 ? -2.194 2.119 23.469 1.00 91.75 95 THR A O 1
ATOM 762 N N . ALA A 1 96 ? -3.135 1.332 21.593 1.00 89.44 96 ALA A N 1
ATOM 763 C CA . ALA A 1 96 ? -4.260 2.262 21.542 1.00 89.44 96 ALA A CA 1
ATOM 764 C C . ALA A 1 96 ? -5.461 1.588 20.846 1.00 89.44 96 ALA A C 1
ATOM 766 O O . ALA A 1 96 ? -5.647 1.763 19.637 1.00 89.44 96 ALA A O 1
ATOM 767 N N . PRO A 1 97 ? -6.243 0.766 21.568 1.00 93.81 97 PRO A N 1
ATOM 768 C CA . PRO A 1 97 ? -7.373 0.053 20.990 1.00 93.81 97 PRO A CA 1
ATOM 769 C C . PRO A 1 97 ? -8.546 0.997 20.711 1.00 93.81 97 PRO A C 1
ATOM 771 O O . PRO A 1 97 ? -8.873 1.861 21.522 1.00 93.81 97 PRO A O 1
ATOM 774 N N . THR A 1 98 ? -9.228 0.765 19.594 1.00 94.62 98 THR A N 1
ATOM 775 C CA . THR A 1 98 ? -10.523 1.370 19.265 1.00 94.62 98 THR A CA 1
ATOM 776 C C . THR A 1 98 ? -11.463 0.282 18.750 1.00 94.62 98 THR A C 1
ATOM 778 O O . THR A 1 98 ? -11.016 -0.765 18.268 1.00 94.62 98 THR A O 1
ATOM 781 N N . GLU A 1 99 ? -12.774 0.516 18.820 1.00 95.31 99 GLU A N 1
ATOM 782 C CA . GLU A 1 99 ? -13.754 -0.417 18.250 1.00 95.31 99 GLU A CA 1
ATOM 783 C C . GLU A 1 99 ? -13.565 -0.595 16.735 1.00 95.31 99 GLU A C 1
ATOM 785 O O . GLU A 1 99 ? -13.690 -1.716 16.233 1.00 95.31 99 GLU A O 1
ATOM 790 N N . SER A 1 100 ? -13.187 0.474 16.018 1.00 93.88 100 SER A N 1
ATOM 791 C CA . SER A 1 100 ? -12.898 0.434 14.579 1.00 93.88 100 SER A CA 1
ATOM 792 C C . SER A 1 100 ? -11.729 -0.500 14.258 1.00 93.88 100 SER A C 1
ATOM 794 O O . SER A 1 100 ? -11.856 -1.363 13.387 1.00 93.88 100 SER A O 1
ATOM 796 N N . LEU A 1 101 ? -10.622 -0.405 15.003 1.00 95.12 101 LEU A N 1
ATOM 797 C CA . LEU A 1 101 ? -9.445 -1.253 14.804 1.00 95.12 101 LEU A CA 1
ATOM 798 C C . LEU A 1 101 ? -9.725 -2.719 15.164 1.00 95.12 101 LEU A C 1
ATOM 800 O O . LEU A 1 101 ? -9.281 -3.620 14.454 1.00 95.12 101 LEU A O 1
ATOM 804 N N . LEU A 1 102 ? -10.495 -2.975 16.226 1.00 96.94 102 LEU A N 1
ATOM 805 C CA . LEU A 1 102 ? -10.910 -4.332 16.607 1.00 96.94 102 LEU A CA 1
ATOM 806 C C . LEU A 1 102 ? -11.857 -4.965 15.575 1.00 96.94 102 LEU A C 1
ATOM 808 O O . LEU A 1 102 ? -11.793 -6.168 15.319 1.00 96.94 102 LEU A O 1
ATOM 812 N N . ALA A 1 103 ? -12.758 -4.182 14.977 1.00 96.94 103 ALA A N 1
ATOM 813 C CA . ALA A 1 103 ? -13.599 -4.649 13.878 1.00 96.94 103 ALA A CA 1
ATOM 814 C C . ALA A 1 103 ? -12.765 -4.951 12.623 1.00 96.94 103 ALA A C 1
ATOM 816 O O . ALA A 1 103 ? -12.944 -6.006 12.015 1.00 96.94 103 ALA A O 1
ATOM 817 N N . LEU A 1 104 ? -11.817 -4.072 12.291 1.00 96.75 104 LEU A N 1
ATOM 818 C CA . LEU A 1 104 ? -10.921 -4.233 11.148 1.00 96.75 104 LEU A CA 1
ATOM 819 C C . LEU A 1 104 ? -10.020 -5.472 11.280 1.00 96.75 104 LEU A C 1
ATOM 821 O O . LEU A 1 104 ? -9.823 -6.191 10.304 1.00 96.75 104 LEU A O 1
ATOM 825 N N . GLU A 1 105 ? -9.510 -5.767 12.479 1.00 97.00 105 GLU A N 1
ATOM 826 C CA . GLU A 1 105 ? -8.694 -6.966 12.727 1.00 97.00 105 GLU A CA 1
ATOM 827 C C . GLU A 1 105 ? -9.484 -8.255 12.489 1.00 97.00 105 GLU A C 1
ATOM 829 O O . GLU A 1 105 ? -8.987 -9.159 11.809 1.00 97.00 105 GLU A O 1
ATOM 834 N N . ARG A 1 106 ? -10.736 -8.308 12.966 1.00 97.25 106 ARG A N 1
ATOM 835 C CA . ARG A 1 106 ? -11.641 -9.440 12.722 1.00 97.25 106 ARG A CA 1
ATOM 836 C C . ARG A 1 106 ? -11.951 -9.606 11.238 1.00 97.25 106 ARG A C 1
ATOM 838 O O . ARG A 1 106 ? -11.938 -10.726 10.737 1.00 97.25 106 ARG A O 1
ATOM 845 N N . GLU A 1 107 ? -12.211 -8.500 10.544 1.00 96.69 107 GLU A N 1
ATOM 846 C CA . GLU A 1 107 ? -12.487 -8.479 9.105 1.00 96.69 107 GLU A CA 1
ATOM 847 C C . GLU A 1 107 ? -11.297 -9.023 8.298 1.00 96.69 107 GLU A C 1
ATOM 849 O O . GLU A 1 107 ? -11.449 -9.984 7.545 1.00 96.69 107 GLU A O 1
ATOM 854 N N . ILE A 1 108 ? -10.096 -8.474 8.507 1.00 95.19 108 ILE A N 1
ATOM 855 C CA . ILE A 1 108 ? -8.878 -8.867 7.780 1.00 95.19 108 ILE A CA 1
ATOM 856 C C . ILE A 1 108 ? -8.473 -10.311 8.082 1.00 95.19 108 ILE A C 1
ATOM 858 O O . ILE A 1 108 ? -7.991 -11.022 7.196 1.00 95.19 108 ILE A O 1
ATOM 862 N N . SER A 1 109 ? -8.667 -10.761 9.323 1.00 92.88 109 SER A N 1
ATOM 863 C CA . SER A 1 109 ? -8.376 -12.143 9.719 1.00 92.88 109 SER A CA 1
ATOM 864 C C . SER A 1 109 ? -9.302 -13.159 9.043 1.00 92.88 109 SER A C 1
ATOM 866 O O . SER A 1 109 ? -8.945 -14.331 8.946 1.00 92.88 109 SER A O 1
ATOM 868 N N . ALA A 1 110 ? -10.472 -12.730 8.558 1.00 93.69 110 ALA A N 1
ATOM 869 C CA . ALA A 1 110 ? -11.427 -13.585 7.858 1.00 93.69 110 ALA A CA 1
ATOM 870 C C . ALA A 1 110 ? -11.167 -13.693 6.343 1.00 93.69 110 ALA A C 1
ATOM 872 O O . ALA A 1 110 ? -11.803 -14.512 5.670 1.00 93.69 110 ALA A O 1
ATOM 873 N N . TYR A 1 111 ? -10.257 -12.891 5.779 1.00 93.00 111 TYR A N 1
ATOM 874 C CA . TYR A 1 111 ? -9.942 -12.952 4.354 1.00 93.00 111 TYR A CA 1
ATOM 875 C C . TYR A 1 111 ? -9.280 -14.278 3.984 1.00 93.00 111 TYR A C 1
ATOM 877 O O . TYR A 1 111 ? -8.273 -14.686 4.560 1.00 93.00 111 TYR A O 1
ATOM 885 N N . ARG A 1 112 ? -9.840 -14.947 2.972 1.00 85.25 112 ARG A N 1
ATOM 886 C CA . ARG A 1 112 ? -9.212 -16.116 2.354 1.00 85.25 112 ARG A CA 1
ATOM 887 C C . ARG A 1 112 ? -8.133 -15.632 1.401 1.00 85.25 112 ARG A C 1
ATOM 889 O O . ARG A 1 112 ? -8.439 -14.952 0.427 1.00 85.25 112 ARG A O 1
ATOM 896 N N . LEU A 1 113 ? -6.892 -15.984 1.702 1.00 78.06 113 LEU A N 1
ATOM 897 C CA . LEU A 1 113 ? -5.738 -15.637 0.889 1.00 78.06 113 LEU A CA 1
ATOM 898 C C . LEU A 1 113 ? -5.383 -16.797 -0.040 1.00 78.06 113 LEU A C 1
ATOM 900 O O . LEU A 1 113 ? -5.504 -17.961 0.343 1.00 78.06 113 LEU A O 1
ATOM 904 N N . SER A 1 114 ? -4.872 -16.469 -1.224 1.00 76.06 114 SER A N 1
ATOM 905 C CA . SER A 1 114 ? -4.340 -17.452 -2.177 1.00 76.06 114 SER A CA 1
ATOM 906 C C . SER A 1 114 ? -3.108 -18.190 -1.630 1.00 76.06 114 SER A C 1
ATOM 908 O O . SER A 1 114 ? -2.864 -19.336 -1.994 1.00 76.06 114 SER A O 1
ATOM 910 N N . HIS A 1 115 ? -2.371 -17.565 -0.704 1.00 75.25 115 HIS A N 1
ATOM 911 C CA . HIS A 1 115 ? -1.297 -18.180 0.078 1.00 75.25 115 HIS A CA 1
ATOM 912 C C . HIS A 1 115 ? -1.494 -17.866 1.565 1.00 75.25 115 HIS A C 1
ATOM 914 O O . HIS A 1 115 ? -1.882 -16.741 1.889 1.00 75.25 115 HIS A O 1
ATOM 920 N N . PRO A 1 116 ? -1.233 -18.817 2.480 1.00 73.62 116 PRO A N 1
ATOM 921 C CA . PRO A 1 116 ? -1.455 -18.602 3.904 1.00 73.62 116 PRO A CA 1
ATOM 922 C C . PRO A 1 116 ? -0.599 -17.446 4.430 1.00 73.62 116 PRO A C 1
ATOM 924 O O . PRO A 1 116 ? 0.540 -17.253 4.002 1.00 73.62 116 PRO A O 1
ATOM 927 N N . ALA A 1 117 ? -1.145 -16.698 5.390 1.00 73.31 117 ALA A N 1
ATOM 928 C CA . ALA A 1 117 ? -0.401 -15.660 6.087 1.00 73.31 117 ALA A CA 1
ATOM 929 C C . ALA A 1 117 ? 0.832 -16.274 6.759 1.00 73.31 117 ALA A C 1
ATOM 931 O O . ALA A 1 117 ? 0.727 -17.247 7.511 1.00 73.31 117 ALA A O 1
ATOM 932 N N . MET A 1 118 ? 2.002 -15.705 6.490 1.00 74.56 118 MET A N 1
ATOM 933 C CA . MET A 1 118 ? 3.253 -16.170 7.069 1.00 74.56 118 MET A CA 1
ATOM 934 C C . MET A 1 118 ? 3.602 -15.314 8.280 1.00 74.56 118 MET A C 1
ATOM 936 O O . MET A 1 118 ? 3.518 -14.087 8.240 1.00 74.56 118 MET A O 1
ATOM 940 N N . SER A 1 119 ? 4.056 -15.957 9.357 1.00 62.91 119 SER A N 1
ATOM 941 C CA . SER A 1 119 ? 4.770 -15.255 10.424 1.00 62.91 119 SER A CA 1
ATOM 942 C C . SER A 1 119 ? 6.155 -14.881 9.898 1.00 62.91 119 SER A C 1
ATOM 944 O O . SER A 1 119 ? 7.137 -15.568 10.169 1.00 62.91 119 SER A O 1
ATOM 946 N N . ALA A 1 120 ? 6.225 -13.839 9.075 1.00 55.50 120 ALA A N 1
ATOM 947 C CA . ALA A 1 120 ? 7.482 -13.382 8.509 1.00 55.50 120 ALA A CA 1
ATOM 948 C C . ALA A 1 120 ? 8.379 -12.792 9.619 1.00 55.50 120 ALA A C 1
ATOM 950 O O . ALA A 1 120 ? 7.871 -12.105 10.517 1.00 55.50 120 ALA A O 1
ATOM 951 N N . PRO A 1 121 ? 9.710 -13.005 9.568 1.00 58.06 121 PRO A N 1
ATOM 952 C CA . PRO A 1 121 ? 10.648 -12.126 10.263 1.00 58.06 121 PRO A CA 1
ATOM 953 C C . PRO A 1 121 ? 10.279 -10.690 9.894 1.00 58.06 121 PRO A C 1
ATOM 955 O O . PRO A 1 121 ? 10.058 -10.439 8.717 1.00 58.06 121 PRO A O 1
ATOM 958 N N . ARG A 1 122 ? 10.160 -9.763 10.854 1.00 61.59 122 ARG A N 1
ATOM 959 C CA . ARG A 1 122 ? 9.856 -8.354 10.547 1.00 61.59 122 ARG A CA 1
ATOM 960 C C . ARG A 1 122 ? 11.062 -7.772 9.807 1.00 61.59 122 ARG A C 1
ATOM 962 O O . ARG A 1 122 ? 12.061 -7.489 10.470 1.00 61.59 122 ARG A O 1
ATOM 969 N N . PRO A 1 123 ? 11.026 -7.651 8.472 1.00 67.50 123 PRO A N 1
ATOM 970 C CA . PRO A 1 123 ? 12.188 -7.170 7.752 1.00 67.50 123 PRO A CA 1
ATOM 971 C C . PRO A 1 123 ? 12.330 -5.665 8.009 1.00 67.50 123 PRO A C 1
ATOM 973 O O . PRO A 1 123 ? 11.353 -4.997 8.355 1.00 67.50 123 PRO A O 1
ATOM 976 N N . ALA A 1 124 ? 13.539 -5.124 7.842 1.00 73.62 124 ALA A N 1
ATOM 977 C CA . ALA A 1 124 ? 13.758 -3.681 7.968 1.00 73.62 124 ALA A CA 1
ATOM 978 C C . ALA A 1 124 ? 12.914 -2.884 6.952 1.00 73.62 124 ALA A C 1
ATOM 980 O O . ALA A 1 124 ? 12.459 -1.789 7.263 1.00 73.62 124 ALA A O 1
ATOM 981 N N . LEU A 1 125 ? 12.671 -3.469 5.774 1.00 85.56 125 LEU A N 1
ATOM 982 C CA . LEU A 1 125 ? 11.770 -2.984 4.729 1.00 85.56 125 LEU A CA 1
ATOM 983 C C . LEU A 1 125 ? 10.895 -4.150 4.260 1.00 85.56 125 LEU A C 1
ATOM 985 O O . LEU A 1 125 ? 11.417 -5.243 4.042 1.00 85.56 125 LEU A O 1
ATOM 989 N N . LEU A 1 126 ? 9.585 -3.943 4.107 1.00 93.06 126 LEU A N 1
ATOM 990 C CA . LEU A 1 126 ? 8.675 -4.992 3.636 1.00 93.06 126 LEU A CA 1
ATOM 991 C C . LEU A 1 126 ? 8.831 -5.175 2.115 1.00 93.06 126 LEU A C 1
ATOM 993 O O . LEU A 1 126 ? 8.536 -4.229 1.382 1.00 93.06 126 LEU A O 1
ATOM 997 N N . PRO A 1 127 ? 9.240 -6.357 1.612 1.00 95.56 127 PRO A N 1
ATOM 998 C CA . PRO A 1 127 ? 9.185 -6.632 0.183 1.00 95.56 127 PRO A CA 1
ATOM 999 C C . PRO A 1 127 ? 7.731 -6.788 -0.280 1.00 95.56 127 PRO A C 1
ATOM 1001 O O . PRO A 1 127 ? 6.934 -7.497 0.338 1.00 95.56 127 PRO A O 1
ATOM 1004 N N . VAL A 1 128 ? 7.395 -6.158 -1.401 1.00 97.06 128 VAL A N 1
ATOM 1005 C CA . VAL A 1 128 ? 6.089 -6.261 -2.059 1.00 97.06 128 VAL A CA 1
ATOM 1006 C C . VAL A 1 128 ? 6.316 -6.634 -3.517 1.00 97.06 128 VAL A C 1
ATOM 1008 O O . VAL A 1 128 ? 6.923 -5.884 -4.279 1.00 97.06 128 VAL A O 1
ATOM 1011 N N . HIS A 1 129 ? 5.840 -7.810 -3.915 1.00 97.44 129 HIS A N 1
ATOM 1012 C CA . HIS A 1 129 ? 5.934 -8.293 -5.288 1.00 97.44 129 HIS A CA 1
ATOM 1013 C C . HIS A 1 129 ? 4.588 -8.094 -5.987 1.00 97.44 129 HIS A C 1
ATOM 1015 O O . HIS A 1 129 ? 3.659 -8.865 -5.758 1.00 97.44 129 HIS A O 1
ATOM 1021 N N . LEU A 1 130 ? 4.465 -7.050 -6.806 1.00 97.75 130 LEU A N 1
ATOM 1022 C CA . LEU A 1 130 ? 3.189 -6.591 -7.363 1.00 97.75 130 LEU A CA 1
ATOM 1023 C C . LEU A 1 130 ? 3.131 -6.788 -8.881 1.00 97.75 130 LEU A C 1
ATOM 1025 O O . LEU A 1 130 ? 4.010 -6.327 -9.604 1.00 97.75 130 LEU A O 1
ATOM 1029 N N . TRP A 1 131 ? 2.066 -7.418 -9.373 1.00 97.00 131 TRP A N 1
ATOM 1030 C CA . TRP A 1 131 ? 1.785 -7.511 -10.805 1.00 97.00 131 TRP A CA 1
ATOM 1031 C C . TRP A 1 131 ? 1.173 -6.216 -11.354 1.00 97.00 131 TRP A C 1
ATOM 1033 O O . TRP A 1 131 ? 0.091 -5.806 -10.927 1.00 97.00 131 TRP A O 1
ATOM 1043 N N . ILE A 1 132 ? 1.826 -5.624 -12.359 1.00 94.50 132 ILE A N 1
ATOM 1044 C CA . ILE A 1 132 ? 1.331 -4.488 -13.154 1.00 94.50 132 ILE A CA 1
ATOM 1045 C C . ILE A 1 132 ? 1.558 -4.796 -14.638 1.00 94.50 132 ILE A C 1
ATOM 1047 O O . ILE A 1 132 ? 2.667 -5.142 -15.022 1.00 94.50 132 ILE A O 1
ATOM 1051 N N . ASP A 1 133 ? 0.523 -4.689 -15.477 1.00 90.81 133 ASP A N 1
ATOM 1052 C CA . ASP A 1 133 ? 0.574 -4.984 -16.924 1.00 90.81 133 ASP A CA 1
ATOM 1053 C C . ASP A 1 133 ? 1.266 -6.319 -17.278 1.00 90.81 133 ASP A C 1
ATOM 1055 O O . ASP A 1 133 ? 1.995 -6.424 -18.261 1.00 90.81 133 ASP A O 1
ATOM 1059 N N . SER A 1 134 ? 1.042 -7.363 -16.475 1.00 92.12 134 SER A N 1
ATOM 1060 C CA . SER A 1 134 ? 1.704 -8.678 -16.609 1.00 92.12 134 SER A CA 1
ATOM 1061 C C . SER A 1 134 ? 3.219 -8.679 -16.359 1.00 92.12 134 SER A C 1
ATOM 1063 O O . SER A 1 134 ? 3.895 -9.644 -16.706 1.00 92.12 134 SER A O 1
ATOM 1065 N N . VAL A 1 135 ? 3.759 -7.637 -15.726 1.00 96.25 135 VAL A N 1
ATOM 1066 C CA . VAL A 1 135 ? 5.136 -7.572 -15.224 1.00 96.25 135 VAL A CA 1
ATOM 1067 C C . VAL A 1 135 ? 5.113 -7.649 -13.701 1.00 96.25 135 VAL A C 1
ATOM 1069 O O . VAL A 1 135 ? 4.364 -6.925 -13.042 1.00 96.25 135 VAL A O 1
ATOM 1072 N N . LEU A 1 136 ? 5.924 -8.544 -13.134 1.00 97.88 136 LEU A N 1
ATOM 1073 C CA . LEU A 1 136 ? 6.087 -8.654 -11.689 1.00 97.88 136 LEU A CA 1
ATOM 1074 C C . LEU A 1 136 ? 7.132 -7.644 -11.220 1.00 97.88 136 LEU A C 1
ATOM 1076 O O . LEU A 1 136 ? 8.321 -7.807 -11.484 1.00 97.88 136 LEU A O 1
ATOM 1080 N N . LEU A 1 137 ? 6.685 -6.623 -10.501 1.00 98.31 137 LEU A N 1
ATOM 1081 C CA . LEU A 1 137 ? 7.549 -5.609 -9.915 1.00 98.31 137 LEU A CA 1
ATOM 1082 C C . LEU A 1 137 ? 8.014 -6.047 -8.531 1.00 98.31 137 LEU A C 1
ATOM 1084 O O . LEU A 1 137 ? 7.203 -6.499 -7.722 1.00 98.31 137 LEU A O 1
ATOM 1088 N N . ARG A 1 138 ? 9.304 -5.866 -8.239 1.00 98.25 138 ARG A N 1
ATOM 1089 C CA . ARG A 1 138 ? 9.858 -6.038 -6.893 1.00 98.25 138 ARG A CA 1
ATOM 1090 C C . ARG A 1 138 ? 10.006 -4.680 -6.238 1.00 98.25 138 ARG A C 1
ATOM 1092 O O . ARG A 1 138 ? 10.774 -3.839 -6.702 1.00 98.25 138 ARG A O 1
ATOM 1099 N N . LEU A 1 139 ? 9.253 -4.466 -5.168 1.00 98.12 139 LEU A N 1
ATOM 1100 C CA . LEU A 1 139 ? 9.164 -3.189 -4.479 1.00 98.12 139 LEU A CA 1
ATOM 1101 C C . LEU A 1 139 ? 9.562 -3.344 -3.013 1.00 98.12 139 LEU A C 1
ATOM 1103 O O . LEU A 1 139 ? 9.379 -4.403 -2.414 1.00 98.12 139 LEU A O 1
ATOM 1107 N N . SER A 1 140 ? 10.054 -2.257 -2.437 1.00 96.88 140 SER A N 1
ATOM 1108 C CA . SER A 1 140 ? 10.264 -2.096 -1.004 1.00 96.88 140 SER A CA 1
ATOM 1109 C C . SER A 1 140 ? 9.249 -1.092 -0.471 1.00 96.88 140 SER A C 1
ATOM 1111 O O . SER A 1 140 ? 9.220 0.051 -0.930 1.00 96.88 140 SER A O 1
ATOM 1113 N N . SER A 1 141 ? 8.441 -1.520 0.498 1.00 95.50 141 SER A N 1
ATOM 1114 C CA . SER A 1 141 ? 7.550 -0.655 1.276 1.00 95.50 141 SER A CA 1
ATOM 1115 C C . SER A 1 141 ? 8.365 0.119 2.306 1.00 95.50 141 SER A C 1
ATOM 1117 O O . SER A 1 141 ? 9.072 -0.484 3.124 1.00 95.50 141 SER A O 1
ATOM 1119 N N . VAL A 1 142 ? 8.259 1.444 2.271 1.00 94.31 142 VAL A N 1
ATOM 1120 C CA . VAL A 1 142 ? 8.919 2.363 3.199 1.00 94.31 142 VAL A CA 1
ATOM 1121 C C . VAL A 1 142 ? 7.859 3.258 3.831 1.00 94.31 142 VAL A C 1
ATOM 1123 O O . VAL A 1 142 ? 7.255 4.082 3.150 1.00 94.31 142 VAL A O 1
ATOM 1126 N N . ALA A 1 143 ? 7.680 3.127 5.143 1.00 91.19 143 ALA A N 1
ATOM 1127 C CA . ALA A 1 143 ? 6.781 3.966 5.924 1.00 91.19 143 ALA A CA 1
ATOM 1128 C C . ALA A 1 143 ? 7.574 5.076 6.629 1.00 91.19 143 ALA A C 1
ATOM 1130 O O . ALA A 1 143 ? 8.447 4.799 7.455 1.00 91.19 143 ALA A O 1
ATOM 1131 N N . ILE A 1 144 ? 7.259 6.335 6.334 1.00 89.12 144 ILE A N 1
ATOM 1132 C CA . ILE A 1 144 ? 7.899 7.517 6.919 1.00 89.12 144 ILE A CA 1
ATOM 1133 C C . ILE A 1 144 ? 6.841 8.291 7.697 1.00 89.12 144 ILE A C 1
ATOM 1135 O O . ILE A 1 144 ? 5.842 8.737 7.139 1.00 89.12 144 ILE A O 1
ATOM 1139 N N . ARG A 1 145 ? 7.041 8.465 9.004 1.00 85.56 145 ARG A N 1
ATOM 1140 C CA . ARG A 1 145 ? 6.136 9.282 9.817 1.00 85.56 145 ARG A CA 1
ATOM 1141 C C . ARG A 1 145 ? 6.468 10.757 9.613 1.00 85.56 145 ARG A C 1
ATOM 1143 O O . ARG A 1 145 ? 7.558 11.188 9.979 1.00 85.56 145 ARG A O 1
ATOM 1150 N N . LEU A 1 146 ? 5.533 11.512 9.045 1.00 80.88 146 LEU A N 1
ATOM 1151 C CA . LEU A 1 146 ? 5.656 12.960 8.937 1.00 80.88 146 LEU A CA 1
ATOM 1152 C C . LEU A 1 146 ? 5.321 13.590 10.290 1.00 80.88 146 LEU A C 1
ATOM 1154 O O . LEU A 1 146 ? 4.402 13.154 10.982 1.00 80.88 146 LEU A O 1
ATOM 1158 N N . GLY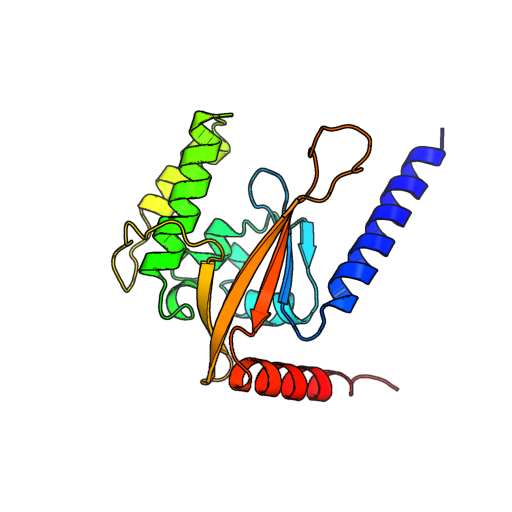 A 1 147 ? 6.087 14.601 10.672 1.00 73.00 147 GLY A N 1
ATOM 1159 C CA . GLY A 1 147 ? 5.892 15.369 11.891 1.00 73.00 147 GLY A CA 1
ATOM 1160 C C . GLY A 1 147 ? 6.794 16.592 11.868 1.00 73.00 147 GLY A C 1
ATOM 1161 O O . GLY A 1 147 ? 7.793 16.630 11.143 1.00 73.00 147 GLY A O 1
ATOM 1162 N N . ASN A 1 148 ? 6.457 17.594 12.667 1.00 62.69 148 ASN A N 1
ATOM 1163 C CA . ASN A 1 148 ? 7.355 18.704 12.923 1.00 62.69 148 ASN A CA 1
ATOM 1164 C C . ASN A 1 148 ? 8.496 18.178 13.810 1.00 62.69 148 ASN A C 1
ATOM 1166 O O . ASN A 1 148 ? 8.351 18.013 15.015 1.00 62.69 148 ASN A O 1
ATOM 1170 N N . GLY A 1 149 ? 9.649 17.863 13.210 1.00 54.84 149 GLY A N 1
ATOM 1171 C CA . GLY A 1 149 ? 10.792 17.212 13.881 1.00 54.84 149 GLY A CA 1
ATOM 1172 C C . GLY A 1 149 ? 11.364 17.923 15.123 1.00 54.84 149 GLY A C 1
ATOM 1173 O O . GLY A 1 149 ? 12.336 17.442 15.695 1.00 54.84 149 GLY A O 1
ATOM 1174 N N . TRP A 1 150 ? 10.768 19.039 15.544 1.00 56.44 150 TRP A N 1
ATOM 1175 C CA . TRP A 1 150 ? 11.135 19.866 16.687 1.00 56.44 150 TRP A CA 1
ATOM 1176 C C . TRP A 1 150 ? 10.358 19.535 17.972 1.00 56.44 150 TRP A C 1
ATOM 1178 O O . TRP A 1 150 ? 10.916 19.701 19.053 1.00 56.44 150 TRP A O 1
ATOM 1188 N N . ASP A 1 151 ? 9.136 18.994 17.886 1.00 53.19 151 ASP A N 1
ATOM 1189 C CA . ASP A 1 151 ? 8.263 18.830 19.067 1.00 53.19 151 ASP A CA 1
ATOM 1190 C C . ASP A 1 151 ? 8.334 17.433 19.708 1.00 53.19 151 ASP A C 1
ATOM 1192 O O . ASP A 1 151 ? 7.608 17.131 20.655 1.00 53.19 151 ASP A O 1
ATOM 1196 N N . GLY A 1 152 ? 9.195 16.542 19.201 1.00 50.34 152 GLY A N 1
ATOM 1197 C CA . GLY A 1 152 ? 9.412 15.192 19.749 1.00 50.34 152 GLY A CA 1
ATOM 1198 C C . GLY A 1 152 ? 8.207 14.238 19.652 1.00 50.34 152 GLY A C 1
ATOM 1199 O O . GLY A 1 152 ? 8.350 13.038 19.885 1.00 50.34 152 GLY A O 1
ATOM 1200 N N . ALA A 1 153 ? 7.033 14.738 19.266 1.00 51.25 153 ALA A N 1
ATOM 1201 C CA . ALA A 1 153 ? 5.818 13.977 19.049 1.00 51.25 153 ALA A CA 1
ATOM 1202 C C . ALA A 1 153 ? 5.639 13.716 17.548 1.00 51.25 153 ALA A C 1
ATOM 1204 O O . ALA A 1 153 ? 5.268 14.598 16.783 1.00 51.25 153 ALA A O 1
ATOM 1205 N N . ALA A 1 154 ? 5.856 12.474 17.114 1.00 53.22 154 ALA A N 1
ATOM 1206 C CA . ALA A 1 154 ? 5.560 12.045 15.747 1.00 53.22 154 ALA A CA 1
ATOM 1207 C C . ALA A 1 154 ? 4.043 11.812 15.551 1.00 53.22 154 ALA A C 1
ATOM 1209 O O . ALA A 1 154 ? 3.599 10.727 15.163 1.00 53.22 154 ALA A O 1
ATOM 1210 N N . VAL A 1 155 ? 3.229 12.814 15.895 1.00 60.66 155 VAL A N 1
ATOM 1211 C CA . VAL A 1 155 ? 1.783 12.824 15.655 1.00 60.66 155 VAL A CA 1
ATOM 1212 C C . VAL A 1 155 ? 1.570 13.433 14.278 1.00 60.66 155 VAL A C 1
ATOM 1214 O O . VAL A 1 155 ? 1.490 14.642 14.117 1.00 60.66 155 VAL A O 1
ATOM 1217 N N . GLY A 1 156 ? 1.521 12.580 13.266 1.00 72.31 156 GLY A N 1
ATOM 1218 C CA . GLY A 1 156 ? 1.272 13.017 11.902 1.00 72.31 156 GLY A CA 1
ATOM 1219 C C . GLY A 1 156 ? 0.994 11.852 10.961 1.00 72.31 156 GLY A C 1
ATOM 1220 O O . GLY A 1 156 ? 1.037 10.683 11.385 1.00 72.31 156 GLY A O 1
ATOM 1221 N N . PRO A 1 157 ? 0.650 12.159 9.701 1.00 86.69 157 PRO A N 1
ATOM 1222 C CA . PRO A 1 157 ? 0.365 11.150 8.698 1.00 86.69 157 PRO A CA 1
ATOM 1223 C C . PRO A 1 157 ? 1.610 10.315 8.391 1.00 86.69 157 PRO A C 1
ATOM 1225 O O . PRO A 1 157 ? 2.754 10.744 8.560 1.00 86.69 157 PRO A O 1
ATOM 1228 N N . THR A 1 158 ? 1.384 9.090 7.935 1.00 90.94 158 THR A N 1
ATOM 1229 C CA . THR A 1 158 ? 2.452 8.222 7.434 1.00 90.94 158 THR A CA 1
ATOM 1230 C C . THR A 1 158 ? 2.517 8.354 5.927 1.00 90.94 158 THR A C 1
ATOM 1232 O O . THR A 1 158 ? 1.514 8.114 5.266 1.00 90.94 158 THR A O 1
ATOM 1235 N N . LEU A 1 159 ? 3.677 8.707 5.390 1.00 93.81 159 LEU A N 1
ATOM 1236 C CA . LEU A 1 159 ? 3.986 8.570 3.976 1.00 93.81 159 LEU A CA 1
ATOM 1237 C C . LEU A 1 159 ? 4.393 7.115 3.717 1.00 93.81 159 LEU A C 1
ATOM 1239 O O . LEU A 1 159 ? 5.368 6.639 4.292 1.00 93.81 159 LEU A O 1
ATOM 1243 N N . GLU A 1 160 ? 3.635 6.410 2.890 1.00 95.62 160 GLU A N 1
ATOM 1244 C CA . GLU A 1 160 ? 3.932 5.047 2.456 1.00 95.62 160 GLU A CA 1
ATOM 1245 C C . GLU A 1 160 ? 4.451 5.096 1.019 1.00 95.62 160 GLU A C 1
ATOM 1247 O O . GLU A 1 160 ? 3.720 5.483 0.105 1.00 95.62 160 GLU A O 1
ATOM 1252 N N . CYS A 1 161 ? 5.711 4.712 0.828 1.00 96.56 161 CYS A N 1
ATOM 1253 C CA . CYS A 1 161 ? 6.381 4.702 -0.468 1.00 96.56 161 CYS A CA 1
ATOM 1254 C C . CYS A 1 161 ? 6.643 3.261 -0.915 1.00 96.56 161 CYS A C 1
ATOM 1256 O O . CYS A 1 161 ? 7.261 2.489 -0.182 1.00 96.56 161 CYS A O 1
ATOM 1258 N N . LEU A 1 162 ? 6.260 2.919 -2.145 1.00 97.31 162 LEU A N 1
ATOM 1259 C CA . LEU A 1 162 ? 6.640 1.664 -2.794 1.00 97.31 162 LEU A CA 1
ATOM 1260 C C . LEU A 1 162 ? 7.729 1.952 -3.827 1.00 97.31 162 LEU A C 1
ATOM 1262 O O . LEU A 1 162 ? 7.460 2.419 -4.936 1.00 97.31 162 LEU A O 1
ATOM 1266 N N . LEU A 1 163 ? 8.974 1.683 -3.442 1.00 96.94 163 LEU A N 1
ATOM 1267 C CA . LEU A 1 163 ? 10.160 1.998 -4.237 1.00 96.94 163 LEU A CA 1
ATOM 1268 C C . LEU A 1 163 ? 10.685 0.754 -4.962 1.00 96.94 163 LEU A C 1
ATOM 1270 O O . LEU A 1 163 ? 10.575 -0.341 -4.416 1.00 96.94 163 LEU A O 1
ATOM 1274 N N . PRO A 1 164 ? 11.286 0.882 -6.158 1.00 97.75 164 PRO A N 1
ATOM 1275 C CA . PRO A 1 164 ? 11.883 -0.256 -6.853 1.00 97.75 164 PRO A CA 1
ATOM 1276 C C . PRO A 1 164 ? 12.993 -0.897 -6.010 1.00 97.75 164 PRO A C 1
ATOM 1278 O O . PRO A 1 164 ? 13.918 -0.216 -5.570 1.00 97.75 164 PRO A O 1
ATOM 1281 N N . ALA A 1 165 ? 12.910 -2.212 -5.810 1.00 97.06 165 ALA A N 1
ATOM 1282 C CA . ALA A 1 165 ? 13.923 -3.003 -5.111 1.00 97.06 165 ALA A CA 1
ATOM 1283 C C . ALA A 1 165 ? 15.028 -3.517 -6.054 1.00 97.06 165 ALA A C 1
ATOM 1285 O O . ALA A 1 165 ? 16.062 -3.992 -5.589 1.00 97.06 165 ALA A O 1
ATOM 1286 N N . ASP A 1 166 ? 14.817 -3.420 -7.370 1.00 97.50 166 ASP A N 1
ATOM 1287 C CA . ASP A 1 166 ? 15.793 -3.764 -8.398 1.00 97.50 166 ASP A CA 1
ATOM 1288 C C . ASP A 1 166 ? 15.749 -2.794 -9.595 1.00 97.50 166 ASP A C 1
ATOM 1290 O O . ASP A 1 166 ? 14.812 -2.012 -9.800 1.00 97.50 166 ASP A O 1
ATOM 1294 N N . ASP A 1 167 ? 16.808 -2.844 -10.399 1.00 97.94 167 ASP A N 1
ATOM 1295 C CA . ASP A 1 167 ? 16.970 -2.008 -11.584 1.00 97.94 167 ASP A CA 1
ATOM 1296 C C . ASP A 1 167 ? 15.914 -2.280 -12.666 1.00 97.94 167 ASP A C 1
ATOM 1298 O O . ASP A 1 167 ? 15.566 -1.383 -13.438 1.00 97.94 167 ASP A O 1
ATOM 1302 N N . GLU A 1 168 ? 15.432 -3.518 -12.776 1.00 97.69 168 GLU A N 1
ATOM 1303 C CA . GLU A 1 168 ? 14.440 -3.904 -13.780 1.00 97.69 168 GLU A CA 1
ATOM 1304 C C . GLU A 1 168 ? 13.099 -3.220 -13.501 1.00 97.69 168 GLU A C 1
ATOM 1306 O O . GLU A 1 168 ? 12.559 -2.531 -14.374 1.00 97.69 168 GLU A O 1
ATOM 1311 N N . THR A 1 169 ? 12.637 -3.305 -12.254 1.00 97.88 169 THR A N 1
ATOM 1312 C CA . THR A 1 169 ? 11.452 -2.615 -11.741 1.00 97.88 169 THR A CA 1
ATOM 1313 C C . THR A 1 169 ? 11.601 -1.106 -11.902 1.00 97.88 169 THR A C 1
ATOM 1315 O O . THR A 1 169 ? 10.689 -0.442 -12.400 1.00 97.88 169 THR A O 1
ATOM 1318 N N . ARG A 1 170 ? 12.778 -0.551 -11.568 1.00 97.75 170 ARG A N 1
ATOM 1319 C CA . ARG A 1 170 ? 13.064 0.881 -11.746 1.00 97.75 170 ARG A CA 1
ATOM 1320 C C . ARG A 1 170 ? 12.900 1.315 -13.200 1.00 97.75 170 ARG A C 1
ATOM 1322 O O . ARG A 1 170 ? 12.205 2.290 -13.479 1.00 97.75 170 ARG A O 1
ATOM 1329 N N . ARG A 1 171 ? 13.521 0.594 -14.139 1.00 97.12 171 ARG A N 1
ATOM 1330 C CA . ARG A 1 171 ? 13.436 0.903 -15.576 1.00 97.12 171 ARG A CA 1
ATOM 1331 C C . ARG A 1 171 ? 12.007 0.770 -16.102 1.00 97.12 171 ARG A C 1
ATOM 1333 O O . ARG A 1 171 ? 11.613 1.567 -16.950 1.00 97.12 171 ARG A O 1
ATOM 1340 N N . PHE A 1 172 ? 11.241 -0.212 -15.625 1.00 96.56 172 PHE A N 1
ATOM 1341 C CA . PHE A 1 172 ? 9.836 -0.375 -16.001 1.00 96.56 172 PHE A CA 1
ATOM 1342 C C . PHE A 1 172 ? 8.989 0.831 -15.574 1.00 96.56 172 PHE A C 1
ATOM 1344 O O . PHE A 1 172 ? 8.325 1.429 -16.420 1.00 96.56 172 PHE A O 1
ATOM 1351 N N . LEU A 1 173 ? 9.072 1.234 -14.301 1.00 95.81 173 LEU A N 1
ATOM 1352 C CA . LEU A 1 173 ? 8.311 2.372 -13.770 1.00 95.81 173 LEU A CA 1
ATOM 1353 C C . LEU A 1 173 ? 8.676 3.684 -14.475 1.00 95.81 173 LEU A C 1
ATOM 1355 O O . LEU A 1 173 ? 7.783 4.441 -14.845 1.00 95.81 173 LEU A O 1
ATOM 1359 N N . LEU A 1 174 ? 9.965 3.917 -14.751 1.00 95.12 174 LEU A N 1
ATOM 1360 C CA . LEU A 1 174 ? 10.414 5.094 -15.504 1.00 95.12 174 LEU A CA 1
ATOM 1361 C C . LEU A 1 174 ? 9.802 5.163 -16.910 1.00 95.12 174 LEU A C 1
ATOM 1363 O O . LEU A 1 174 ? 9.285 6.210 -17.287 1.00 95.12 174 LEU A O 1
ATOM 1367 N N . ARG A 1 175 ? 9.784 4.052 -17.663 1.00 93.62 175 ARG A N 1
ATOM 1368 C CA . ARG A 1 175 ? 9.157 4.009 -19.001 1.00 93.62 175 ARG A CA 1
ATOM 1369 C C . ARG A 1 175 ? 7.643 4.219 -18.954 1.00 93.62 175 ARG A C 1
ATOM 1371 O O . ARG A 1 175 ? 7.078 4.865 -19.839 1.00 93.62 175 ARG A O 1
ATOM 1378 N N . ARG A 1 176 ? 6.980 3.665 -17.935 1.00 87.50 176 ARG A N 1
ATOM 1379 C CA . ARG A 1 176 ? 5.538 3.841 -17.726 1.00 87.50 176 ARG A CA 1
ATOM 1380 C C . ARG A 1 176 ? 5.206 5.304 -17.423 1.00 87.50 176 ARG A C 1
ATOM 1382 O O . ARG A 1 176 ? 4.312 5.855 -18.055 1.00 87.50 176 ARG A O 1
ATOM 1389 N N . GLY A 1 177 ? 5.964 5.939 -16.528 1.00 78.50 177 GLY A N 1
ATOM 1390 C CA . GLY A 1 177 ? 5.798 7.349 -16.166 1.00 78.50 177 GLY A CA 1
ATOM 1391 C C . GLY A 1 177 ? 5.977 8.304 -17.343 1.00 78.50 177 GLY A C 1
ATOM 1392 O O . GLY A 1 177 ? 5.171 9.209 -17.528 1.00 7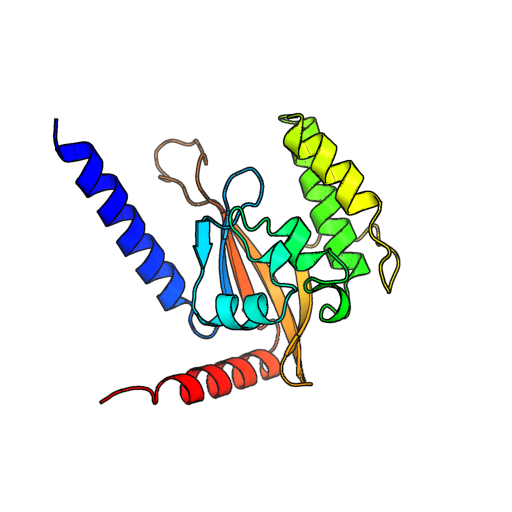8.50 177 GLY A O 1
ATOM 1393 N N . THR A 1 178 ? 6.972 8.060 -18.201 1.00 61.31 178 THR A N 1
ATOM 1394 C CA . THR A 1 178 ? 7.195 8.883 -19.403 1.00 61.31 178 THR A CA 1
ATOM 1395 C C . THR A 1 178 ? 6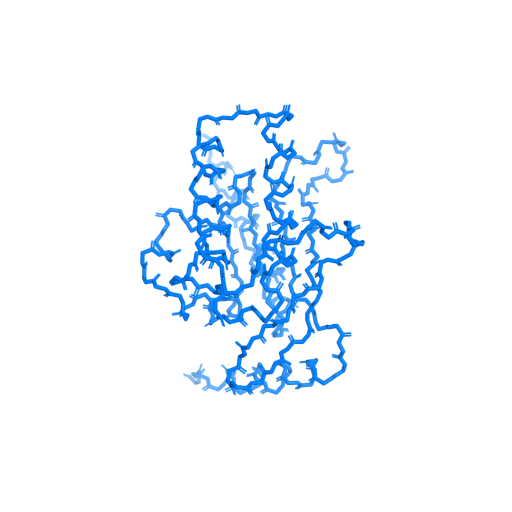.101 8.732 -20.460 1.00 61.31 178 THR A C 1
ATOM 1397 O O . THR A 1 178 ? 5.942 9.619 -21.287 1.00 61.31 178 THR A O 1
ATOM 1400 N N . SER A 1 179 ? 5.338 7.634 -20.443 1.00 56.88 179 SER A N 1
ATOM 1401 C CA . SER A 1 179 ? 4.263 7.382 -21.418 1.00 56.88 179 SER A CA 1
ATOM 1402 C C . SER A 1 179 ? 2.925 8.029 -21.026 1.00 56.88 179 SER A C 1
ATOM 1404 O O . SER A 1 179 ? 2.025 8.107 -21.854 1.00 56.88 179 SER A O 1
ATOM 1406 N N . GLY A 1 180 ? 2.783 8.490 -19.776 1.00 48.38 180 GLY A N 1
ATOM 1407 C CA . GLY A 1 180 ? 1.580 9.163 -19.267 1.00 48.38 180 GLY A CA 1
ATOM 1408 C C . GLY A 1 180 ? 1.632 10.695 -19.302 1.00 48.38 180 GLY A C 1
ATOM 1409 O O . GLY A 1 180 ? 0.667 11.329 -18.892 1.00 48.38 180 GLY A O 1
ATOM 1410 N N . GLY A 1 181 ? 2.745 11.284 -19.762 1.00 42.41 181 GLY A N 1
ATOM 1411 C CA . GLY A 1 181 ? 2.949 12.738 -19.834 1.00 42.41 181 GLY A CA 1
ATOM 1412 C C . GLY A 1 181 ? 2.405 13.413 -21.099 1.00 42.41 181 GLY A C 1
ATOM 1413 O O . GLY A 1 181 ? 2.425 14.636 -21.175 1.00 42.41 181 GLY A O 1
ATOM 1414 N N . ASP A 1 182 ? 1.905 12.643 -22.068 1.00 38.50 182 ASP A N 1
ATOM 1415 C CA . ASP A 1 182 ? 1.292 13.154 -23.302 1.00 38.50 182 ASP A CA 1
ATOM 1416 C C . ASP A 1 182 ? -0.239 13.209 -23.151 1.00 38.50 182 ASP A C 1
ATOM 1418 O O . ASP A 1 182 ? -0.994 12.469 -23.781 1.00 38.50 182 ASP A O 1
ATOM 1422 N N . VAL A 1 183 ? -0.719 14.079 -22.258 1.00 38.12 183 VAL A N 1
ATOM 1423 C CA . VAL A 1 183 ? -2.129 14.495 -22.223 1.00 38.12 183 VAL A CA 1
ATOM 1424 C C . VAL A 1 183 ? -2.199 16.012 -22.021 1.00 38.12 183 VAL A C 1
ATOM 1426 O O . VAL A 1 183 ? -2.117 16.496 -20.897 1.00 38.12 183 VAL A O 1
ATOM 1429 N N . GLY A 1 184 ? -2.398 16.736 -23.130 1.00 34.88 184 GLY A N 1
ATOM 1430 C CA . GLY A 1 184 ? -2.882 18.127 -23.171 1.00 34.88 184 GLY A CA 1
ATOM 1431 C C . GLY A 1 184 ? -1.797 19.193 -23.348 1.00 34.88 184 GLY A C 1
ATOM 1432 O O . GLY A 1 184 ? -1.215 19.665 -22.378 1.00 34.88 184 GLY A O 1
ATOM 1433 N N . THR A 1 185 ? -1.464 19.541 -24.597 1.00 35.28 185 THR A N 1
ATOM 1434 C CA . THR A 1 185 ? -1.824 20.846 -25.218 1.00 35.28 185 THR A CA 1
ATOM 1435 C C . THR A 1 185 ? -3.041 21.548 -24.633 1.00 35.28 185 THR A C 1
ATOM 1437 O O . THR A 1 185 ? -4.056 20.856 -24.395 1.00 35.28 185 THR A O 1
#

Secondary structure (DSSP, 8-state):
--HHHHHHHHHHHHHHHHHHHTTTSEEEEE-TTSBEEEE-HHHHHHHTTS-GGGSSSS-BHHHHHHSTTTTGGGBTTHHHHHHHHHHHHHHHHHHS--HHHHHHHHHHHTPPPSSPPP-----SSEEEEEEETTEEEEEEEEEEE---TTSS---SPEEEEEEESSHHHHHHHHHHHHHS-----